Protein 4RRV (pdb70)

InterPro domains:
  IPR000719 Protein kinase domain [PF00069] (83-330)
  IPR000719 Protein kinase domain [PS50011] (82-342)
  IPR000719 Protein kinase domain [SM00220] (82-342)
  IPR008271 Serine/threonine-protein kinase, active site [PS00108] (201-213)
  IPR011009 Protein kinase-like domain superfamily [SSF56112] (79-400)
  IPR011993 PH-like domain superfamily [G3DSA:2.30.29.30] (407-556)
  IPR017441 Protein kinase, ATP binding site [PS00107] (88-111)
  IPR033931 PDK1-type, PH domain [PF14593] (446-547)
  IPR033931 PDK1-type, PH domain [cd01262] (441-547)
  IPR039046 PDPK1 family [cd05581] (80-342)
  IPR050236 Serine/threonine-protein kinases, AGC [PTHR24356] (74-374)

Sequence (292 aa):
KKRPEDFKFGKKILGEGSFSTVVVLARRELATSREYAIKILEKRHIIKENKVPYVTTRERDVMSSRLDHPFFVKLYFTFQDDEKLYFGLSYAKNGELLKYIRKIIGSFDETCTRFYTAEIVSSALEYLHGKGIIHRDLKPENILLNEDMHIQITDFGTAKVLSSPESKQARANFVGTAQQYVVSPELLTEKSACKKSSDLWALGCIIYQLVAGLPPFRAGNEGLIFAKIIKLEYDFFPPEEKKFFFPKARDLVEKKLLVLDATKRLGCEEMMEGYGPLKAHPFFESVTWENLHQQTPPKLTMFRDFDYIA

GO terms:
  GO:0004674 protein serine/threonine kinase activity (F, IDA)
  GO:0051897 positive regulation of phosphatidylinositol 3-kinase/protein kinase B signal transduction (P, IDA)
  GO:0035556 intracellular signal transduction (P, IDA)
  GO:0005886 plasma membrane (C, IDA)
  GO:0030512 negative regulation of transforming growth factor beta receptor signaling pathway (P, IDA)
  GO:0006468 protein phosphorylation (P, IDA)
  GO:0106310 protein serine kinase activity (F, EXP)
  GO:0046777 protein autophosphorylation (P, TAS)
  GO:0043122 regulation of canonical NF-kappaB signal transduction (P, IMP)
  GO:0005515 protein binding (F, IPI)
  GO:0030036 actin cytoskeleton organization (P, TAS)
  GO:0004674 protein serine/threonine kinase activity (F, TAS)
  GO:0005829 cytosol (C, TAS)
  GO:0005886 plasma membrane (C, TAS)
  GO:0031295 T cell costimulation (P, TAS)
  GO:0051897 positive regulation of phosphatidylinositol 3-kinase/protein kinase B signal transduction (P, TAS)
  GO:0097700 vascular endothelial cell response to laminar fluid shear stress (P, TAS)
  GO:0004676 3-phosphoinositide-dependent protein kinase activity (F, IDA)
  GO:0042995 cell projection (C, IDA)
  GO:0043491 phosphatidylinositol 3-kinase/protein kinase B signal transduction (P, IDA)

Foldseek 3Di:
DDDPVQWDWDDWPDDDPFWTWTWIAGPVPRDIWTKIKGWPVVCVVVVNVLLVVQQVVLLVPDDDPQAWHFPDWDDDPTMIITTTHDAPQAFQLVLLQVQVAFDLQQLLLLLLLVLLVLQVQVVQQKAQQADDRNQWGHHPLGHTHGGDRSPMDRADVVVPGFKDAADYDLLLAALCCVPVRIDGSLSVLSSSLQRSLCNGRSHGFQDDPDRVSSNVCLNVVNGDHDPDGDVLSVVLSVQSSDNPSLRHPQDVNNPHSPRVCVRPSNVPDDSPPSVVDRRDDGD/DCPVVDDDD

B-factor: mean 21.78, std 12.27, range [6.03, 88.35]

Radius of gyration: 19.23 Å; Cα contacts (8 Å, |Δi|>4): 566; chains: 2; bounding box: 50×46×46 Å

Organism: Homo sapiens (NCBI:txid9606)

Secondary structure (DSSP, 8-state):
---GGGEEEEEEEEE-SS-EEEEEEETTT--EEEEEEEEHHHHHHTT-HHHHHHHHHHHTT---TTB--EEEEEE-SSEEEEEE---TTEEHHHHHHHHSS--HHHHHHHHHHHHHHHHHHHHTTEE-S--SGGGEEE-TTS-EEE---TT-EE--TTTT---B---S-GGG--HHHHHHS-B-HHHHHHHHHHHHHHHHHSS-SS--SSHHHHHHHHHTT---PPTT--HHHHHHHHHHS-SSGGGSTTSGGGT-HHHHHTSGGGTT---TTGGGSPPPP--/--TT--EE-

CATH classification: 3.30.200.20 (+1 more: 1.10.510.10)

Solvent-accessible surface area: 14265 Å² total

Nearest PDB structures (foldseek):
  3orx-assembly4_D  TM=9.653E-01  e=5.291E-49  Homo sapiens
  8fp1-assembly1_A  TM=9.321E-01  e=1.623E-28  Homo sapiens
  6npz-assembly1_A  TM=9.543E-01  e=1.134E-27  Homo sapiens
  3qkm-assembly1_A  TM=9.345E-01  e=3.558E-27  Homo sapiens
  3ocb-assembly1_A  TM=9.406E-01  e=8.883E-27  Homo sapiens

Structure (mmCIF, N/CA/C/O backbone):
data_4RRV
#
_entry.id   4RRV
#
_cell.length_a   148.973
_cell.length_b   44.536
_cell.length_c   47.799
_cell.angle_alpha   90.000
_cell.angle_beta   101.400
_cell.angle_gamma   90.000
#
_symmetry.space_group_name_H-M   'C 1 2 1'
#
loop_
_entity.id
_entity.type
_entity.pdbx_description
1 polymer '3-phosphoinositide-dependent protein kinase 1'
2 polymer 'Serine/threonine-protein kinase N2'
3 non-polymer "ADENOSINE-5'-TRIPHOSPHATE"
4 non-polymer GLYCEROL
5 water water
#
loop_
_atom_site.group_PDB
_atom_site.id
_atom_site.type_symbol
_atom_site.label_atom_id
_atom_site.label_alt_id
_atom_site.label_comp_id
_atom_site.label_asym_id
_atom_site.label_entity_id
_atom_site.label_seq_id
_atom_site.pdbx_PDB_ins_code
_atom_site.Cartn_x
_atom_site.Cartn_y
_atom_site.Cartn_z
_atom_site.occupancy
_atom_site.B_iso_or_equiv
_atom_site.auth_seq_id
_atom_site.auth_comp_id
_atom_site.auth_asym_id
_atom_site.auth_atom_id
_atom_site.pdbx_PDB_model_num
ATOM 1 N N . LYS A 1 28 ? 2.849 12.484 -10.334 1.00 39.03 76 LYS A N 1
ATOM 2 C CA . LYS A 1 28 ? 1.501 12.478 -10.912 1.00 38.13 76 LYS A CA 1
ATOM 3 C C . LYS A 1 28 ? 1.369 11.467 -12.049 1.00 39.18 76 LYS A C 1
ATOM 4 O O . LYS A 1 28 ? 2.091 11.539 -13.042 1.00 40.88 76 LYS A O 1
ATOM 7 N N . LYS A 1 29 ? 0.437 10.531 -11.905 1.00 37.12 77 LYS A N 1
ATOM 8 C CA . LYS A 1 29 ? 0.222 9.508 -12.922 1.00 33.06 77 LYS A CA 1
ATOM 9 C C . LYS A 1 29 ? -0.512 10.090 -14.132 1.00 29.51 77 LYS A C 1
ATOM 10 O O . LYS A 1 29 ? -1.148 11.133 -14.042 1.00 29.43 77 LYS A O 1
ATOM 29 N N . ARG A 1 30 ? -0.417 9.393 -15.259 1.00 29.59 78 ARG A N 1
ATOM 30 C CA . ARG A 1 30 ? -1.091 9.780 -16.496 1.00 28.49 78 ARG A CA 1
ATOM 31 C C . ARG A 1 30 ? -1.678 8.527 -17.139 1.00 25.25 78 ARG A C 1
ATOM 32 O O . 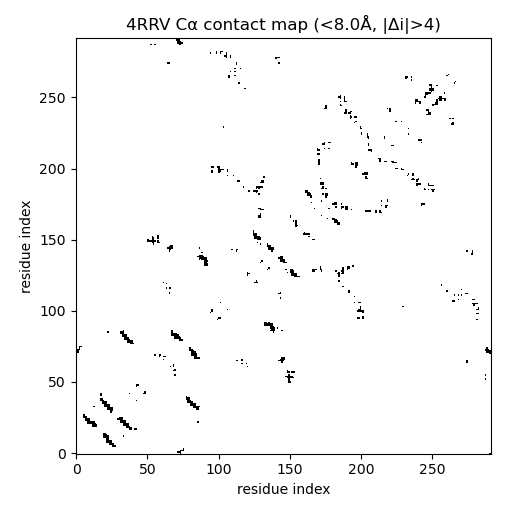ARG A 1 30 ? -1.247 7.434 -16.844 1.00 23.27 78 ARG A O 1
ATOM 53 N N . PRO A 1 31 ? -2.659 8.679 -18.037 1.00 24.54 79 PRO A N 1
ATOM 54 C CA . PRO A 1 31 ? -3.244 7.486 -18.669 1.00 23.27 79 PRO A CA 1
ATOM 55 C C . PRO A 1 31 ? -2.226 6.587 -19.389 1.00 21.60 79 PRO A C 1
ATOM 56 O O . PRO A 1 31 ? -2.311 5.346 -19.322 1.00 20.28 79 PRO A O 1
ATOM 67 N N . GLU A 1 32 ? -1.242 7.208 -20.035 1.00 22.59 80 GLU A N 1
ATOM 68 C CA A GLU A 1 32 ? -0.239 6.472 -20.794 0.70 22.23 80 GLU A CA 1
ATOM 69 C C . GLU A 1 32 ? 0.720 5.667 -19.895 1.00 21.76 80 GLU A C 1
ATOM 70 O O . GLU A 1 32 ? 1.536 4.885 -20.390 1.00 23.17 80 GLU A O 1
ATOM 82 N N . ASP A 1 33 ? 0.612 5.856 -18.581 1.00 20.03 81 ASP A N 1
ATOM 83 C CA . ASP A 1 33 ? 1.394 5.079 -17.621 1.00 18.38 81 ASP A CA 1
ATOM 84 C C . ASP A 1 33 ? 0.847 3.675 -17.408 1.00 17.13 81 ASP A C 1
ATOM 85 O O . ASP A 1 33 ? 1.489 2.852 -16.736 1.00 17.60 81 ASP A O 1
ATOM 94 N N . PHE A 1 34 ? -0.321 3.404 -17.993 1.00 16.01 82 PHE A N 1
ATOM 95 C CA . PHE A 1 34 ? -1.047 2.150 -17.780 1.00 14.55 82 PHE A CA 1
ATOM 96 C C . PHE A 1 34 ? -1.381 1.422 -19.073 1.00 15.29 82 PHE A C 1
ATOM 97 O O . PHE A 1 34 ? -1.555 2.038 -20.127 1.00 18.91 82 PHE A O 1
ATOM 114 N N . LYS A 1 35 ? -1.477 0.103 -18.971 1.00 14.66 83 LYS A N 1
ATOM 115 C CA . LYS A 1 35 ? -2.099 -0.703 -20.018 1.00 16.69 83 LYS A CA 1
ATOM 116 C C . LYS A 1 35 ? -3.449 -1.168 -19.498 1.00 13.24 83 LYS A C 1
ATOM 117 O O . LYS A 1 35 ? -3.523 -1.801 -18.457 1.00 15.92 83 LYS A O 1
ATOM 136 N N . PHE A 1 36 ? -4.520 -0.810 -20.195 1.00 14.33 84 PHE A N 1
ATOM 137 C CA . PHE A 1 36 ? -5.853 -1.158 -19.752 1.00 13.89 84 PHE A CA 1
ATOM 138 C C . PHE A 1 36 ? -6.276 -2.503 -20.319 1.00 15.09 84 PHE A C 1
ATOM 139 O O . PHE A 1 36 ? -5.963 -2.839 -21.466 1.00 16.41 84 PHE A O 1
ATOM 156 N N . GLY A 1 37 ? -6.976 -3.264 -19.492 1.00 14.44 85 GLY A N 1
ATOM 157 C CA . GLY A 1 37 ? -7.474 -4.568 -19.867 1.00 14.75 85 GLY A CA 1
ATOM 158 C C . GLY A 1 37 ? -8.987 -4.605 -19.811 1.00 14.32 85 GLY A C 1
ATOM 159 O O . GLY A 1 37 ? -9.661 -3.690 -20.283 1.00 14.71 85 GLY A O 1
ATOM 163 N N . LYS A 1 38 ? -9.538 -5.645 -19.205 1.00 14.62 86 LYS A N 1
ATOM 164 C CA A LYS A 1 38 ? -10.977 -5.860 -19.229 0.48 16.54 86 LYS A CA 1
ATOM 165 C CA B LYS A 1 38 ? -10.975 -5.853 -19.240 0.52 16.08 86 LYS A CA 1
ATOM 166 C C . LYS A 1 38 ? -11.755 -4.848 -18.395 1.00 14.55 86 LYS A C 1
ATOM 167 O O . LYS A 1 38 ? -11.254 -4.301 -17.402 1.00 13.77 86 LYS A O 1
ATOM 204 N N . ILE A 1 39 ? -12.997 -4.614 -18.805 1.00 13.92 87 ILE A N 1
ATOM 205 C CA . ILE A 1 39 ? -13.937 -3.874 -17.984 1.00 14.16 87 ILE A CA 1
ATOM 206 C C . ILE A 1 39 ? -14.353 -4.784 -16.824 1.00 15.15 87 ILE A C 1
ATOM 207 O O . ILE A 1 39 ? -14.764 -5.936 -17.024 1.00 16.79 87 ILE A O 1
ATOM 223 N N . LEU A 1 40 ? -14.234 -4.261 -15.615 1.00 13.91 88 LEU A N 1
ATOM 224 C CA . LEU A 1 40 ? -14.614 -4.975 -14.414 1.00 15.60 88 LEU A CA 1
ATOM 225 C C . LEU A 1 40 ? -16.066 -4.703 -14.042 1.00 20.61 88 LEU A C 1
ATOM 226 O O . LEU A 1 40 ? -16.723 -5.538 -13.427 1.00 23.52 88 LEU A O 1
ATOM 242 N N . GLY A 1 41 ? -16.565 -3.528 -14.402 1.00 20.12 89 GLY A N 1
ATOM 243 C CA . GLY A 1 41 ? -17.927 -3.169 -14.068 1.00 21.90 89 GLY A CA 1
ATOM 244 C C . GLY A 1 41 ? -18.281 -1.821 -14.639 1.00 19.85 89 GLY A C 1
ATOM 245 O O . GLY A 1 41 ? -17.409 -1.058 -15.039 1.00 20.37 89 GLY A O 1
ATOM 249 N N . GLU A 1 42 ? -19.575 -1.540 -14.703 1.00 24.24 90 GLU A N 1
ATOM 250 C CA . GLU A 1 42 ? -20.046 -0.253 -15.164 1.00 27.23 90 GLU A CA 1
ATOM 251 C C . GLU A 1 42 ? -21.082 0.244 -14.171 1.00 28.95 90 GLU A C 1
ATOM 252 O O . GLU A 1 42 ? -21.907 -0.530 -13.687 1.00 32.81 90 GLU A O 1
ATOM 264 N N . GLY A 1 43 ? -21.002 1.528 -13.846 1.00 29.99 91 GLY A N 1
ATOM 265 C CA . GLY A 1 43 ? -21.998 2.189 -13.034 1.00 33.62 91 GLY A CA 1
ATOM 266 C C . GLY A 1 43 ? -22.765 3.123 -13.945 1.00 36.18 91 GLY A C 1
ATOM 267 O O . GLY A 1 43 ? -22.525 3.156 -15.155 1.00 35.54 91 GLY A O 1
ATOM 271 N N . SER A 1 44 ? -23.683 3.888 -13.368 1.00 39.22 92 SER A N 1
ATOM 272 C CA . SER A 1 44 ? -24.495 4.810 -14.145 1.00 40.67 92 SER A CA 1
ATOM 273 C C . SER A 1 44 ? -23.660 5.882 -14.838 1.00 37.60 92 SER A C 1
ATOM 274 O O . SER A 1 44 ? -24.011 6.321 -15.930 1.00 37.99 92 SER A O 1
ATOM 282 N N . PHE A 1 45 ? -22.567 6.312 -14.208 1.00 32.38 93 PHE A N 1
ATOM 283 C CA . PHE A 1 45 ? -21.732 7.364 -14.791 1.00 32.02 93 PHE A CA 1
ATOM 284 C C . PHE A 1 45 ? -20.247 7.070 -14.654 1.00 27.39 93 PHE A C 1
ATOM 285 O O . PHE A 1 45 ? -19.424 7.983 -14.609 1.00 30.06 93 PHE A O 1
ATOM 302 N N . SER A 1 46 ? -19.908 5.788 -14.638 1.00 25.73 94 SER A N 1
ATOM 303 C CA . SER A 1 46 ? -18.519 5.382 -14.490 1.00 23.32 94 SER A CA 1
ATOM 304 C C . SER A 1 46 ? -18.302 4.015 -15.106 1.00 23.00 94 SER A C 1
ATOM 305 O O . SER A 1 46 ? -19.247 3.233 -15.277 1.00 25.38 94 SER A O 1
ATOM 313 N N . THR A 1 47 ? -17.044 3.728 -15.432 1.00 21.14 95 THR A N 1
ATOM 314 C CA . THR A 1 47 ? -16.628 2.405 -15.888 1.00 21.13 95 THR A CA 1
ATOM 315 C C . THR A 1 47 ? -15.377 2.066 -15.118 1.00 17.86 95 THR A C 1
ATOM 316 O O . THR A 1 47 ? -14.520 2.919 -14.978 1.00 17.85 95 THR A O 1
ATOM 327 N N . VAL A 1 48 ? -15.272 0.832 -14.632 1.00 15.65 96 VAL A N 1
ATOM 328 C CA . VAL A 1 48 ? -14.091 0.383 -13.893 1.00 13.71 96 VAL A CA 1
ATOM 329 C C . VAL A 1 48 ? -13.379 -0.622 -14.770 1.00 12.36 96 VAL A C 1
ATOM 330 O O . VAL A 1 48 ? -13.979 -1.590 -15.205 1.00 13.82 96 VAL A O 1
ATOM 343 N N . VAL A 1 49 ? -12.090 -0.375 -15.000 1.00 10.62 97 VAL A N 1
ATOM 344 C CA A VAL A 1 49 ? -11.265 -1.172 -15.901 0.78 11.10 97 VAL A CA 1
ATOM 345 C CA B VAL A 1 49 ? -11.277 -1.216 -15.871 0.22 9.88 97 VAL A CA 1
ATOM 346 C C . VAL A 1 49 ? -10.043 -1.702 -15.139 1.00 10.66 97 VAL A C 1
ATOM 347 O O . VAL A 1 49 ? -9.458 -0.999 -14.313 1.00 14.28 97 VAL A O 1
ATOM 372 N N . LEU A 1 50 ? -9.681 -2.945 -15.394 1.00 9.58 98 LEU A N 1
ATOM 373 C CA . LEU A 1 50 ? -8.449 -3.478 -14.849 1.00 10.11 98 LEU A CA 1
ATOM 374 C C . LEU A 1 50 ? -7.281 -2.885 -15.617 1.00 11.73 98 LEU A C 1
ATOM 375 O O . LEU A 1 50 ? -7.301 -2.849 -16.829 1.00 15.08 98 LEU A O 1
ATOM 391 N N . ALA A 1 51 ? -6.258 -2.439 -14.918 1.00 10.80 99 ALA A N 1
ATOM 392 C CA . ALA A 1 51 ? -5.126 -1.811 -15.556 1.00 12.76 99 ALA A CA 1
ATOM 393 C C . ALA A 1 51 ? -3.837 -2.280 -14.921 1.00 12.10 99 ALA A C 1
ATOM 394 O O . ALA A 1 51 ? -3.784 -2.571 -13.722 1.00 14.30 99 ALA A O 1
ATOM 401 N N . ARG A 1 52 ? -2.793 -2.343 -15.730 1.00 13.99 100 ARG A N 1
ATOM 402 C CA A ARG A 1 52 ? -1.460 -2.634 -15.205 0.51 15.66 100 ARG A CA 1
ATOM 403 C CA B ARG A 1 52 ? -1.449 -2.641 -15.237 0.49 15.05 100 ARG A CA 1
ATOM 404 C C . ARG A 1 52 ? -0.582 -1.400 -15.392 1.00 15.00 100 ARG A C 1
ATOM 405 O O . ARG A 1 52 ? -0.511 -0.819 -16.482 1.00 15.03 100 ARG A O 1
ATOM 446 N N . GLU A 1 53 ? 0.071 -0.985 -14.311 1.00 14.91 101 GLU A N 1
ATOM 447 C CA . GLU A 1 53 ? 0.981 0.140 -14.374 1.00 15.19 101 GLU A CA 1
ATOM 448 C C . GLU A 1 53 ? 2.283 -0.321 -15.035 1.00 15.54 101 GLU A C 1
ATOM 449 O O . GLU A 1 53 ? 2.917 -1.262 -14.579 1.00 19.05 101 GLU A O 1
ATOM 461 N N . LEU A 1 54 ? 2.687 0.336 -16.112 1.00 16.17 102 LEU A N 1
ATOM 462 C CA . LEU A 1 54 ? 3.829 -0.145 -16.889 1.00 19.66 102 LEU A CA 1
ATOM 463 C C . LEU A 1 54 ? 5.142 -0.155 -16.111 1.00 21.38 102 LEU A C 1
ATOM 464 O O . LEU A 1 54 ? 5.931 -1.083 -16.256 1.00 24.61 102 LEU A O 1
ATOM 480 N N . ALA A 1 55 ? 5.369 0.872 -15.303 1.00 19.34 103 ALA A N 1
ATOM 481 C CA . ALA A 1 55 ? 6.654 1.025 -14.592 1.00 21.49 103 ALA A CA 1
ATOM 482 C C . ALA A 1 55 ? 6.833 0.033 -13.456 1.00 22.27 103 ALA A C 1
ATOM 483 O O . ALA A 1 55 ? 7.969 -0.211 -13.050 1.00 23.53 103 ALA A O 1
ATOM 490 N N . THR A 1 56 ? 5.748 -0.551 -12.947 1.00 20.81 104 THR A N 1
ATOM 491 C CA . THR A 1 56 ? 5.808 -1.387 -11.752 1.00 20.08 104 THR A CA 1
ATOM 492 C C . THR A 1 56 ? 5.196 -2.766 -11.920 1.00 22.79 104 THR A C 1
ATOM 493 O O . THR A 1 56 ? 5.384 -3.642 -11.076 1.00 25.77 104 THR A O 1
ATOM 504 N N . SER A 1 57 ? 4.428 -2.939 -12.990 1.00 22.15 105 SER A N 1
ATOM 505 C CA . SER A 1 57 ? 3.642 -4.146 -13.219 1.00 20.81 105 SER A CA 1
ATOM 506 C C . SER A 1 57 ? 2.534 -4.400 -12.187 1.00 20.36 105 SER A C 1
ATOM 507 O O . SER A 1 57 ? 1.942 -5.463 -12.166 1.00 23.62 105 SER A O 1
ATOM 515 N 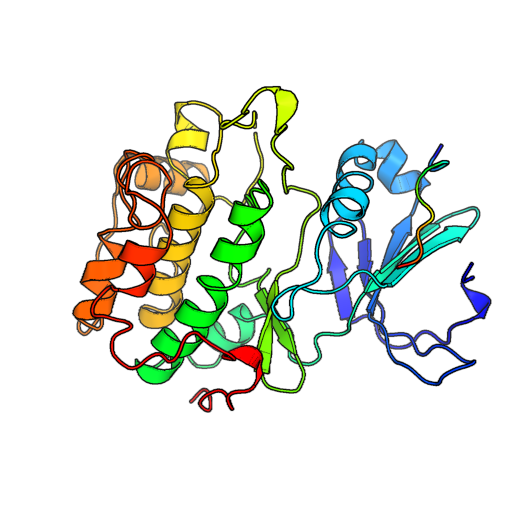N . ARG A 1 58 ? 2.209 -3.414 -11.371 1.00 17.94 106 ARG A N 1
ATOM 516 C CA A ARG A 1 58 ? 1.086 -3.578 -10.453 0.83 16.65 106 ARG A CA 1
ATOM 517 C C . ARG A 1 58 ? -0.262 -3.434 -11.126 1.00 16.65 106 ARG A C 1
ATOM 518 O O . ARG A 1 58 ? -0.392 -2.650 -12.056 1.00 16.80 106 ARG A O 1
ATOM 539 N N . GLU A 1 59 ? -1.244 -4.173 -10.608 1.00 17.16 107 GLU A N 1
ATOM 540 C CA . GLU A 1 59 ? -2.624 -4.119 -11.087 1.00 17.21 107 GLU A CA 1
ATOM 541 C C . GLU A 1 59 ? -3.463 -3.197 -10.209 1.00 14.35 107 GLU A C 1
ATOM 542 O O . GLU A 1 59 ? -3.380 -3.236 -8.988 1.00 17.01 107 GLU A O 1
ATOM 554 N N . TYR A 1 60 ? -4.272 -2.382 -10.868 1.00 11.90 108 TYR A N 1
ATOM 555 C CA . TYR A 1 60 ? -5.234 -1.517 -10.226 1.00 10.72 108 TYR A CA 1
ATOM 556 C C . TYR A 1 60 ? -6.579 -1.657 -10.907 1.00 11.37 108 TYR A C 1
ATOM 557 O O . TYR A 1 60 ? -6.647 -1.964 -12.101 1.00 12.19 108 TYR A O 1
ATOM 575 N N . ALA A 1 61 ? -7.639 -1.399 -10.150 1.00 10.35 109 ALA A N 1
ATOM 576 C CA . ALA A 1 61 ? -8.950 -1.173 -10.746 1.00 9.82 109 ALA A CA 1
ATOM 577 C C . ALA A 1 61 ? -9.059 0.327 -10.918 1.00 10.45 109 ALA A C 1
ATOM 578 O O . ALA A 1 61 ? -8.963 1.076 -9.952 1.00 12.37 109 ALA A O 1
ATOM 585 N N . ILE A 1 62 ? -9.183 0.786 -12.150 1.00 9.79 110 ILE A N 1
ATOM 586 C CA . ILE A 1 62 ? -9.249 2.232 -12.396 1.00 8.87 110 ILE A CA 1
ATOM 587 C C . ILE A 1 62 ? -10.686 2.593 -12.764 1.00 9.16 110 ILE A C 1
ATOM 588 O O . ILE A 1 62 ? -11.245 2.087 -13.734 1.00 11.01 110 ILE A O 1
ATOM 604 N N . LYS A 1 63 ? -11.282 3.450 -11.945 1.00 10.25 111 LYS A N 1
ATOM 605 C CA . LYS A 1 63 ? -12.634 3.953 -12.179 1.00 11.65 111 LYS A CA 1
ATOM 606 C C . LYS A 1 63 ? -12.516 5.224 -13.000 1.00 11.52 111 LYS A C 1
ATOM 607 O O . LYS A 1 63 ? -11.789 6.150 -12.620 1.00 12.28 111 LYS A O 1
ATOM 626 N N . ILE A 1 64 ? -13.213 5.242 -14.130 1.00 11.70 112 ILE A N 1
ATOM 627 C CA . ILE A 1 64 ? -13.109 6.326 -15.092 1.00 12.48 112 ILE A CA 1
ATOM 628 C C . ILE A 1 64 ? -14.473 6.964 -15.301 1.00 14.10 112 ILE A C 1
ATOM 629 O O . ILE A 1 64 ? -15.466 6.280 -15.524 1.00 16.23 112 ILE A O 1
ATOM 645 N N . LEU A 1 65 ? -14.484 8.283 -15.213 1.00 15.82 113 LEU A N 1
ATOM 646 C CA . LEU A 1 65 ? -15.694 9.067 -15.382 1.00 18.62 113 LEU A CA 1
ATOM 647 C C . LEU A 1 65 ? -15.484 10.123 -16.467 1.00 19.66 113 LEU A C 1
ATOM 648 O O . LEU A 1 65 ? -14.413 10.710 -16.566 1.00 21.41 113 LEU A O 1
ATOM 664 N N . GLU A 1 66 ? -16.499 10.362 -17.293 1.00 20.37 114 GLU A N 1
ATOM 665 C CA . GLU A 1 66 ? -16.379 11.387 -18.330 1.00 24.24 114 GLU A CA 1
ATOM 666 C C . GLU A 1 66 ? -16.795 12.734 -17.771 1.00 22.81 114 GLU A C 1
ATOM 667 O O . GLU A 1 66 ? -17.897 12.873 -17.258 1.00 23.76 114 GLU A O 1
ATOM 679 N N . LYS A 1 67 ? -15.923 13.727 -17.877 1.00 25.28 115 LYS A N 1
ATOM 680 C CA . LYS A 1 67 ? -16.201 15.045 -17.294 1.00 27.35 115 LYS A CA 1
ATOM 681 C C . LYS A 1 67 ? -17.493 15.685 -17.818 1.00 29.34 115 LYS A C 1
ATOM 682 O O . LYS A 1 67 ? -18.296 16.215 -17.046 1.00 29.88 115 LYS A O 1
ATOM 701 N N . ARG A 1 68 ? -17.686 15.623 -19.126 1.00 31.19 116 ARG A N 1
ATOM 702 C CA . ARG A 1 68 ? -18.856 16.243 -19.749 1.00 33.40 116 ARG A CA 1
ATOM 703 C C . ARG A 1 68 ? -20.137 15.680 -19.151 1.00 31.08 116 ARG A C 1
ATOM 704 O O . ARG A 1 68 ? -21.105 16.413 -18.893 1.00 32.92 116 ARG A O 1
ATOM 725 N N . HIS A 1 69 ? -20.130 14.370 -18.919 1.00 30.01 117 HIS A N 1
ATOM 726 C CA . HIS A 1 69 ? -21.304 13.663 -18.444 1.00 31.66 117 HIS A CA 1
ATOM 727 C C . HIS A 1 69 ? -21.589 14.006 -16.990 1.00 32.44 117 HIS A C 1
ATOM 728 O O . HIS A 1 69 ? -22.726 14.302 -16.624 1.00 34.36 117 HIS A O 1
ATOM 742 N N . ILE A 1 70 ? -20.562 13.976 -16.147 1.00 30.31 118 ILE A N 1
ATOM 743 C CA . ILE A 1 70 ? -20.766 14.297 -14.746 1.00 28.43 118 ILE A CA 1
ATOM 744 C C . ILE A 1 70 ? -21.161 15.779 -14.567 1.00 28.30 118 ILE A C 1
ATOM 745 O O . ILE A 1 70 ? -21.924 16.096 -13.664 1.00 30.49 118 ILE A O 1
ATOM 761 N N . ILE A 1 71 ? -20.642 16.667 -15.416 1.00 28.77 119 ILE A N 1
ATOM 762 C CA . ILE A 1 71 ? -21.004 18.091 -15.357 1.00 32.46 119 ILE A CA 1
ATOM 763 C C . ILE A 1 71 ? -22.448 18.261 -15.768 1.00 35.27 119 ILE A C 1
ATOM 764 O O . ILE A 1 71 ? -23.198 19.001 -15.121 1.00 36.97 119 ILE A O 1
ATOM 780 N N . LYS A 1 72 ? -22.838 17.579 -16.841 1.00 37.07 120 LYS A N 1
ATOM 781 C CA . LYS A 1 72 ? -24.187 17.726 -17.390 1.00 39.29 120 LYS A CA 1
ATOM 782 C C . LYS A 1 72 ? -25.219 17.201 -16.408 1.00 39.13 120 LYS A C 1
ATOM 783 O O . LYS A 1 72 ? -26.303 17.763 -16.285 1.00 40.03 120 LYS A O 1
ATOM 802 N N . GLU A 1 73 ? -24.862 16.139 -15.692 1.00 38.97 121 GLU A N 1
ATOM 803 C CA . GLU A 1 73 ? -25.815 15.425 -14.846 1.00 42.07 121 GLU A CA 1
ATOM 804 C C . GLU A 1 73 ? -25.693 15.757 -13.354 1.00 40.53 121 GLU A C 1
ATOM 805 O O . GLU A 1 73 ? -26.208 15.024 -12.512 1.00 39.93 121 GLU A O 1
ATOM 817 N N . ASN A 1 74 ? -25.024 16.860 -13.030 1.00 40.46 122 ASN A N 1
ATOM 818 C CA . ASN A 1 74 ? -24.965 17.335 -11.646 1.00 41.79 122 ASN A CA 1
ATOM 819 C C . ASN A 1 74 ? -24.296 16.343 -10.691 1.00 38.85 122 ASN A C 1
ATOM 820 O O . ASN A 1 74 ? -24.684 16.262 -9.525 1.00 41.47 122 ASN A O 1
ATOM 831 N N . LYS A 1 75 ? -23.305 15.592 -11.167 1.00 33.97 123 LYS A N 1
ATOM 832 C CA . LYS A 1 75 ? -22.665 14.565 -10.331 1.00 29.51 123 LYS A CA 1
ATOM 833 C C . LYS A 1 75 ? -21.314 14.989 -9.760 1.00 24.71 123 LYS A C 1
ATOM 834 O O . LYS A 1 75 ? -20.645 14.192 -9.098 1.00 23.73 123 LYS A O 1
ATOM 853 N N . VAL A 1 76 ? -20.884 16.218 -10.014 1.00 25.73 124 VAL A N 1
ATOM 854 C CA . VAL A 1 76 ? -19.569 16.637 -9.528 1.00 25.35 124 VAL A CA 1
ATOM 855 C C . VAL A 1 76 ? -19.444 16.475 -8.009 1.00 22.48 124 VAL A C 1
ATOM 856 O O . VAL A 1 76 ? -18.422 16.002 -7.532 1.00 21.72 124 VAL A O 1
ATOM 869 N N . PRO A 1 77 ? -20.492 16.829 -7.248 1.00 23.40 125 PRO A N 1
ATOM 870 C CA . PRO A 1 77 ? -20.328 16.703 -5.791 1.00 22.70 125 PRO A CA 1
ATOM 871 C C . PRO A 1 77 ? -20.083 15.264 -5.341 1.00 19.67 125 PRO A C 1
ATOM 872 O O . PRO A 1 77 ? -19.364 15.037 -4.366 1.00 19.72 125 PRO A O 1
ATOM 883 N N . TYR A 1 78 ? -20.673 14.303 -6.034 1.00 18.61 126 TYR A N 1
ATOM 884 C CA . TYR A 1 78 ? -20.488 12.898 -5.682 1.00 21.51 126 TYR A CA 1
ATOM 885 C C . TYR A 1 78 ? -19.058 12.438 -5.970 1.00 17.29 126 TYR A C 1
ATOM 886 O O . TYR A 1 78 ? -18.482 11.681 -5.214 1.00 17.22 126 TYR A O 1
ATOM 904 N N . VAL A 1 79 ? -18.481 12.940 -7.054 1.00 16.74 127 VAL A N 1
ATOM 905 C CA . VAL A 1 79 ? -17.114 12.593 -7.407 1.00 16.53 127 VAL A CA 1
ATOM 906 C C . VAL A 1 79 ? -16.120 13.202 -6.419 1.00 15.85 127 VAL A C 1
ATOM 907 O O . VAL A 1 79 ? -15.188 12.526 -5.957 1.00 15.91 127 VAL A O 1
ATOM 920 N N . THR A 1 80 ? -16.326 14.462 -6.079 1.00 16.60 128 THR A N 1
ATOM 921 C CA A THR A 1 80 ? -15.525 15.143 -5.068 0.55 16.66 128 THR A CA 1
ATOM 922 C CA B THR A 1 80 ? -15.470 15.103 -5.086 0.45 18.53 128 THR A CA 1
ATOM 923 C C . THR A 1 80 ? -15.623 14.425 -3.722 1.00 16.02 128 THR A C 1
ATOM 924 O O . THR A 1 80 ? -14.639 14.241 -3.007 1.00 14.86 128 THR A O 1
ATOM 945 N N . ARG A 1 81 ? -16.834 14.020 -3.378 1.00 13.67 129 ARG A N 1
ATOM 946 C CA A ARG A 1 81 ? -17.073 13.353 -2.096 0.86 10.99 129 ARG A CA 1
ATOM 947 C C . ARG A 1 81 ? -16.338 12.020 -2.046 1.00 11.33 129 ARG A C 1
ATOM 948 O O . ARG A 1 81 ? -15.713 11.692 -1.032 1.00 12.56 129 ARG A O 1
ATOM 969 N N . GLU A 1 82 ? -16.418 11.242 -3.124 1.00 12.36 130 GLU A N 1
ATOM 970 C CA A GLU A 1 82 ? -15.757 9.943 -3.161 0.78 11.06 130 GLU A CA 1
ATOM 971 C C . GLU A 1 82 ? -14.256 10.120 -2.957 1.00 12.42 130 GLU A C 1
ATOM 972 O O . GLU A 1 82 ? -13.643 9.381 -2.198 1.00 12.41 130 GLU A O 1
ATOM 984 N N . ARG A 1 83 ? -13.672 11.106 -3.635 1.00 12.87 131 ARG A N 1
ATOM 985 C CA . ARG A 1 83 ? -12.237 11.359 -3.490 1.00 13.60 131 ARG A CA 1
ATOM 986 C C . ARG A 1 83 ? -11.905 11.801 -2.067 1.00 14.80 131 ARG A C 1
ATOM 987 O O . ARG A 1 83 ? -10.944 11.313 -1.458 1.00 15.43 131 ARG A O 1
ATOM 1008 N N . ASP A 1 84 ? -12.688 12.734 -1.535 1.00 14.42 132 ASP A N 1
ATOM 1009 C CA . ASP A 1 84 ? -12.395 13.271 -0.215 1.00 15.66 132 ASP A CA 1
ATOM 1010 C C . ASP A 1 84 ? -12.519 12.201 0.862 1.00 13.28 132 ASP A C 1
ATOM 1011 O O . ASP A 1 84 ? -11.655 12.095 1.735 1.00 15.27 132 ASP A O 1
ATOM 1020 N N . VAL A 1 85 ? -13.574 11.397 0.812 1.00 11.64 133 VAL A N 1
ATOM 1021 C CA . VAL A 1 85 ? -13.777 10.394 1.850 1.00 11.28 133 VAL A CA 1
ATOM 1022 C C . VAL A 1 85 ? -12.712 9.309 1.736 1.00 10.59 133 VAL A C 1
ATOM 1023 O O . VAL A 1 85 ? -12.113 8.934 2.734 1.00 12.74 133 VAL A O 1
ATOM 1036 N N . MET A 1 86 ? -12.449 8.815 0.527 1.00 12.25 134 MET A N 1
ATOM 1037 C CA . MET A 1 86 ? -11.484 7.725 0.388 1.00 12.95 134 MET A CA 1
ATOM 1038 C C . MET A 1 86 ? -10.083 8.159 0.786 1.00 14.28 134 MET A C 1
ATOM 1039 O O . MET A 1 86 ? -9.297 7.343 1.276 1.00 15.75 134 MET A O 1
ATOM 1053 N N . SER A 1 87 ? -9.766 9.437 0.616 1.00 14.55 135 SER A N 1
ATOM 1054 C CA A SER A 1 87 ? -8.443 9.942 0.967 0.18 16.16 135 SER A CA 1
ATOM 1055 C CA B SER A 1 87 ? -8.434 9.925 0.973 0.82 16.84 135 SER A CA 1
ATOM 1056 C C . SER A 1 87 ? -8.193 9.846 2.472 1.00 16.19 135 SER A C 1
ATOM 1057 O O . SER A 1 87 ? -7.058 9.894 2.916 1.00 18.70 135 SER A O 1
ATOM 1072 N N . ARG A 1 88 ? -9.259 9.706 3.246 1.00 14.05 136 ARG A N 1
ATOM 1073 C CA . ARG A 1 88 ? -9.155 9.638 4.703 1.00 15.66 136 ARG A CA 1
ATOM 1074 C C . ARG A 1 88 ? -8.981 8.221 5.240 1.00 17.41 136 ARG A C 1
ATOM 1075 O O . ARG A 1 88 ? -8.639 8.040 6.414 1.00 18.52 136 ARG A O 1
ATOM 1096 N N . LEU A 1 89 ? -9.178 7.222 4.385 1.00 14.66 137 LEU A N 1
ATOM 1097 C CA . LEU A 1 89 ? -9.256 5.846 4.852 1.00 15.03 137 LEU A CA 1
ATOM 1098 C C . LEU A 1 89 ? -7.960 5.107 4.621 1.00 16.61 137 LEU A C 1
ATOM 1099 O O . LEU A 1 89 ? -7.333 5.212 3.564 1.00 21.61 137 LEU A O 1
ATOM 1115 N N . ASP A 1 90 ? -7.570 4.336 5.618 1.00 15.04 138 ASP A N 1
ATOM 1116 C CA . ASP A 1 90 ? -6.380 3.524 5.529 1.00 17.35 138 ASP A CA 1
ATOM 1117 C C . ASP A 1 90 ? -6.554 2.357 6.473 1.00 16.56 138 ASP A C 1
ATOM 1118 O O . ASP A 1 90 ? -6.035 2.347 7.580 1.00 19.70 138 ASP A O 1
ATOM 1127 N N . HIS A 1 91 ? -7.318 1.377 6.025 1.00 15.32 139 HIS A N 1
ATOM 1128 C CA . HIS A 1 91 ? -7.655 0.228 6.840 1.00 11.83 139 HIS A CA 1
ATOM 1129 C C . HIS A 1 91 ? -7.816 -0.967 5.919 1.00 11.68 139 HIS A C 1
ATOM 1130 O O . HIS A 1 91 ? -8.311 -0.825 4.796 1.00 12.14 139 HIS A O 1
ATOM 1144 N N . PRO A 1 92 ? -7.440 -2.159 6.388 1.00 10.91 140 PRO A N 1
ATOM 1145 C CA . PRO A 1 92 ? -7.453 -3.310 5.475 1.00 11.90 140 PRO A CA 1
ATOM 1146 C C . PRO A 1 92 ? -8.804 -3.751 4.933 1.00 11.18 140 PRO A C 1
ATOM 1147 O O . PRO A 1 92 ? -8.809 -4.494 3.959 1.00 15.00 140 PRO A O 1
ATOM 1158 N N . PHE A 1 93 ? -9.909 -3.326 5.537 1.00 8.42 141 PHE A N 1
ATOM 1159 C CA . PHE A 1 93 ? -11.222 -3.751 5.093 1.00 7.52 141 PHE A CA 1
ATOM 1160 C C . PHE A 1 93 ? -11.919 -2.769 4.155 1.00 7.29 141 PHE A C 1
ATOM 1161 O O . PHE A 1 93 ? -13.121 -2.880 3.948 1.00 9.31 141 PHE A O 1
ATOM 1178 N N . PHE A 1 94 ? -11.165 -1.797 3.625 1.00 9.33 142 PHE A N 1
ATOM 1179 C CA . PHE A 1 94 ? -11.674 -0.829 2.663 1.00 9.70 142 PHE A CA 1
ATOM 1180 C C . PHE A 1 94 ? -10.863 -0.854 1.384 1.00 11.47 142 PHE A C 1
ATOM 1181 O O . PHE A 1 94 ? -9.634 -0.985 1.422 1.00 14.01 142 PHE A O 1
ATOM 1198 N N . VAL A 1 95 ? -11.536 -0.687 0.255 1.00 11.96 143 VAL A N 1
ATOM 1199 C CA . VAL A 1 95 ? -10.846 -0.420 -1.007 1.00 11.22 143 VAL A CA 1
ATOM 1200 C C . VAL A 1 95 ? -9.986 0.811 -0.780 1.00 11.30 143 VAL A C 1
ATOM 1201 O O . VAL A 1 95 ? -10.428 1.778 -0.166 1.00 12.84 143 VAL A O 1
ATOM 1214 N N . LYS A 1 96 ? -8.747 0.741 -1.244 1.00 12.11 144 LYS A N 1
ATOM 1215 C CA . LYS A 1 96 ? -7.819 1.862 -1.144 1.00 11.73 144 LYS A CA 1
ATOM 1216 C C . LYS A 1 96 ? -7.787 2.726 -2.403 1.00 10.56 144 LYS A C 1
ATOM 1217 O O . LYS A 1 96 ? -7.775 2.214 -3.519 1.00 11.02 144 LYS A O 1
ATOM 1236 N N . LEU A 1 97 ? -7.777 4.041 -2.207 1.00 10.74 145 LEU A N 1
ATOM 1237 C CA . LEU A 1 97 ? -7.564 4.985 -3.294 1.00 9.74 145 LEU A CA 1
ATOM 1238 C C . LEU A 1 97 ? -6.075 5.355 -3.299 1.00 11.50 145 LEU A C 1
ATOM 1239 O O . LEU A 1 97 ? -5.565 5.980 -2.359 1.00 13.89 145 LEU A O 1
ATOM 1255 N N . TYR A 1 98 ? -5.374 4.899 -4.325 1.00 11.42 146 TYR A N 1
ATOM 1256 C CA . TYR A 1 98 ? -3.940 5.139 -4.427 1.00 12.59 146 TYR A CA 1
ATOM 1257 C C . TYR A 1 98 ? -3.601 6.451 -5.099 1.00 14.28 146 TYR A C 1
ATOM 1258 O O . TYR A 1 98 ? -2.590 7.072 -4.782 1.00 16.55 146 TYR A O 1
ATOM 1276 N N . PHE A 1 99 ? -4.425 6.873 -6.049 1.00 13.01 147 PHE A N 1
ATOM 1277 C CA . PHE A 1 99 ? -4.146 8.094 -6.787 1.00 14.39 147 PHE A CA 1
ATOM 1278 C C . PHE A 1 99 ? -5.372 8.489 -7.584 1.00 12.82 147 PHE A C 1
ATOM 1279 O O . PHE A 1 99 ? -6.249 7.667 -7.830 1.00 12.78 147 PHE A O 1
ATOM 1296 N N . THR A 1 100 ? -5.428 9.757 -7.958 1.00 14.32 148 THR A N 1
ATOM 1297 C CA . THR A 1 100 ? -6.356 10.210 -8.969 1.00 16.22 148 THR A CA 1
ATOM 1298 C C . THR A 1 100 ? -5.588 11.072 -9.964 1.00 17.02 148 THR A C 1
ATOM 1299 O O . THR A 1 100 ? -4.547 11.690 -9.639 1.00 19.27 148 THR A O 1
ATOM 1310 N N . PHE A 1 101 ? -6.105 11.129 -11.182 1.00 16.35 149 PHE A N 1
ATOM 1311 C CA . PHE A 1 101 ? -5.560 12.033 -12.182 1.00 18.39 149 PHE A CA 1
ATOM 1312 C C . PHE A 1 101 ? -6.644 12.329 -13.200 1.00 17.57 149 PHE A C 1
ATOM 1313 O O . PHE A 1 101 ? -7.759 11.799 -13.110 1.00 16.73 149 PHE A O 1
ATOM 1330 N N . GLN A 1 102 ? -6.337 13.198 -14.147 1.00 19.93 150 GLN A N 1
ATOM 1331 C CA . GLN A 1 102 ? -7.317 13.602 -15.138 1.00 21.67 150 GLN A CA 1
ATOM 1332 C C . GLN A 1 102 ? -6.643 13.932 -16.463 1.00 23.88 150 GLN A C 1
ATOM 1333 O O . GLN A 1 102 ? -5.432 14.166 -16.528 1.00 27.68 150 GLN A O 1
ATOM 1347 N N . ASP A 1 103 ? -7.431 13.896 -17.527 1.00 24.69 151 ASP A N 1
ATOM 1348 C CA . ASP A 1 103 ? -7.020 14.467 -18.794 1.00 27.35 151 ASP A CA 1
ATOM 1349 C C . ASP A 1 103 ? -8.168 15.359 -19.267 1.00 29.85 151 ASP A C 1
ATOM 1350 O O . ASP A 1 103 ? -9.090 15.637 -18.495 1.00 30.22 151 ASP A O 1
ATOM 1359 N N . ASP A 1 104 ? -8.129 15.815 -20.513 1.00 33.45 152 ASP A N 1
ATOM 1360 C CA . ASP A 1 104 ? -9.124 16.776 -20.973 1.00 37.47 152 ASP A CA 1
ATOM 1361 C C . ASP A 1 104 ? -10.564 16.266 -20.914 1.00 34.77 152 ASP A C 1
ATOM 1362 O O . ASP A 1 104 ? -11.490 17.063 -20.780 1.00 34.20 152 ASP A O 1
ATOM 1371 N N . GLU A 1 105 ? -10.753 14.953 -21.022 1.00 32.63 153 GLU A N 1
ATOM 1372 C CA . GLU A 1 105 ? -12.093 14.372 -21.102 1.00 30.74 153 GLU A CA 1
ATOM 1373 C C . GLU A 1 105 ? -12.540 13.613 -19.857 1.00 25.39 153 GLU A C 1
ATOM 1374 O O . GLU A 1 105 ? -13.735 13.490 -19.613 1.00 25.55 153 GLU A O 1
ATOM 1386 N N . LYS A 1 106 ? -11.590 13.074 -19.094 1.00 21.17 154 LYS A N 1
ATOM 1387 C CA . LYS A 1 106 ? -11.906 12.098 -18.054 1.00 18.97 154 LYS A CA 1
ATOM 1388 C C . LYS A 1 106 ? -11.242 12.326 -16.701 1.00 17.80 154 LYS A C 1
ATOM 1389 O O . LYS A 1 106 ? -10.175 12.937 -16.596 1.00 18.76 154 LYS A O 1
ATOM 1408 N N . LEU A 1 107 ? -11.897 11.779 -15.680 1.00 16.64 155 LEU A N 1
ATOM 1409 C CA . LEU A 1 107 ? -11.337 11.635 -14.338 1.00 15.34 155 LEU A CA 1
ATOM 1410 C C . LEU A 1 107 ? -11.030 10.160 -14.097 1.00 13.46 155 LEU A C 1
ATOM 1411 O O . LEU A 1 107 ? -11.801 9.293 -14.515 1.00 14.66 155 LEU A O 1
ATOM 1427 N N . TYR A 1 108 ? -9.931 9.899 -13.393 1.00 12.96 156 TYR A N 1
ATOM 1428 C CA . TYR A 1 108 ? -9.466 8.547 -13.128 1.00 12.16 156 TYR A CA 1
ATOM 1429 C C . TYR A 1 108 ? -9.207 8.370 -11.639 1.00 12.83 156 TYR A C 1
ATOM 1430 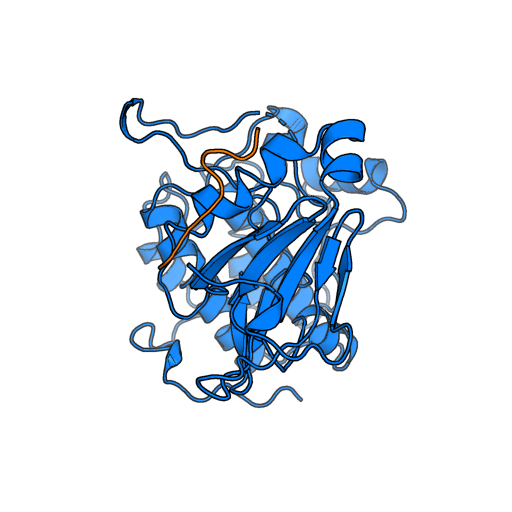O O . TYR A 1 108 ? -8.497 9.183 -11.035 1.00 13.01 156 TYR A O 1
ATOM 1448 N N . PHE A 1 109 ? -9.756 7.300 -11.058 1.00 11.94 157 PHE A N 1
ATOM 1449 C CA . PHE A 1 109 ? -9.490 6.916 -9.666 1.00 12.49 157 PHE A CA 1
ATOM 1450 C C . PHE A 1 109 ? -8.739 5.581 -9.692 1.00 10.91 157 PHE A C 1
ATOM 1451 O O . PHE A 1 109 ? -9.250 4.597 -10.206 1.00 11.88 157 PHE A O 1
ATOM 1468 N N . GLY A 1 110 ? -7.527 5.546 -9.161 1.00 9.90 158 GLY A N 1
ATOM 1469 C CA . GLY A 1 110 ? -6.776 4.303 -9.060 1.00 10.19 158 GLY A CA 1
ATOM 1470 C C . GLY A 1 110 ? -7.030 3.603 -7.752 1.00 10.45 158 GLY A C 1
ATOM 1471 O O . GLY A 1 110 ? -6.608 4.079 -6.701 1.00 10.81 158 GLY A O 1
ATOM 1475 N N . LEU A 1 111 ? -7.713 2.468 -7.827 1.00 9.64 159 LEU A N 1
ATOM 1476 C CA . LEU A 1 111 ? -8.196 1.749 -6.674 1.00 9.75 159 LEU A CA 1
ATOM 1477 C C . LEU A 1 111 ? -7.535 0.392 -6.534 1.00 10.50 159 LEU A C 1
ATOM 1478 O O . LEU A 1 111 ? -7.076 -0.212 -7.512 1.00 11.48 159 LEU A O 1
ATOM 1494 N N . SER A 1 112 ? -7.533 -0.142 -5.327 1.00 10.36 160 SER A N 1
ATOM 1495 C CA . SER A 1 112 ? -7.099 -1.529 -5.197 1.00 12.18 160 SER A CA 1
ATOM 1496 C C . SER A 1 112 ? -8.096 -2.433 -5.935 1.00 12.75 160 SER A C 1
ATOM 1497 O O . SER A 1 112 ? -9.282 -2.150 -6.033 1.00 13.19 160 SER A O 1
ATOM 1505 N N . TYR A 1 113 ? -7.578 -3.476 -6.535 1.00 12.01 161 TYR A N 1
ATOM 1506 C CA . TYR A 1 113 ? -8.378 -4.444 -7.269 1.00 12.06 161 TYR A CA 1
ATOM 1507 C C . TYR A 1 113 ? -8.865 -5.565 -6.361 1.00 12.24 161 TYR A C 1
ATOM 1508 O O . TYR A 1 113 ? -8.075 -6.288 -5.792 1.00 15.78 161 TYR A O 1
ATOM 1526 N N . ALA A 1 114 ? -10.177 -5.663 -6.209 1.00 10.69 162 ALA A N 1
ATOM 1527 C CA . ALA A 1 114 ? -10.791 -6.717 -5.372 1.00 11.26 162 ALA A CA 1
ATOM 1528 C C . ALA A 1 114 ? -11.168 -7.850 -6.314 1.00 12.68 162 ALA A C 1
ATOM 1529 O O . ALA A 1 114 ? -12.218 -7.826 -6.945 1.00 15.13 162 ALA A O 1
ATOM 1536 N N . LYS A 1 115 ? -10.294 -8.831 -6.415 1.00 15.11 163 LYS A N 1
ATOM 1537 C CA . LYS A 1 115 ? -10.365 -9.824 -7.482 1.00 17.56 163 LYS A CA 1
ATOM 1538 C C . LYS A 1 115 ? -11.590 -10.717 -7.400 1.00 16.19 163 LYS A C 1
ATOM 1539 O O . LYS A 1 115 ? -12.037 -11.242 -8.417 1.00 18.29 163 LYS A O 1
ATOM 1558 N N . ASN A 1 116 ? -12.130 -10.891 -6.195 1.00 14.66 164 ASN A N 1
ATOM 1559 C CA . ASN A 1 116 ? -13.244 -11.807 -6.007 1.00 15.02 164 ASN A CA 1
ATOM 1560 C C . ASN A 1 116 ? -14.627 -11.181 -6.060 1.00 15.99 164 ASN A C 1
ATOM 1561 O O . ASN A 1 116 ? -15.626 -11.871 -5.897 1.00 19.17 164 ASN A O 1
ATOM 1572 N N . GLY A 1 117 ? -14.691 -9.891 -6.353 1.00 15.59 165 GLY A N 1
ATOM 1573 C CA . GLY A 1 117 ? -15.961 -9.258 -6.657 1.00 15.03 165 GLY A CA 1
ATOM 1574 C C . GLY A 1 117 ? -16.844 -9.016 -5.448 1.00 12.19 165 GLY A C 1
ATOM 1575 O O . GLY A 1 117 ? -16.368 -8.902 -4.331 1.00 14.57 165 GLY A O 1
ATOM 1579 N N . GLU A 1 118 ? -18.147 -8.952 -5.690 1.00 14.15 166 GLU A N 1
ATOM 1580 C CA . GLU A 1 118 ? -19.131 -8.569 -4.675 1.00 14.04 166 GLU A CA 1
ATOM 1581 C C . GLU A 1 118 ? -19.552 -9.706 -3.764 1.00 14.81 166 GLU A C 1
ATOM 1582 O O . GLU A 1 118 ? -19.771 -10.847 -4.196 1.00 14.73 166 GLU A O 1
ATOM 1594 N N . LEU A 1 119 ? -19.726 -9.371 -2.497 1.00 13.43 167 LEU A N 1
ATOM 1595 C CA . LEU A 1 119 ? -20.269 -10.311 -1.533 1.00 13.31 167 LEU A CA 1
ATOM 1596 C C . LEU A 1 119 ? -21.630 -10.865 -1.979 1.00 13.23 167 LEU A C 1
ATOM 1597 O O . LEU A 1 119 ? -21.935 -12.046 -1.764 1.00 12.63 167 LEU A O 1
ATOM 1613 N N . LEU A 1 120 ? -22.434 -10.015 -2.614 1.00 11.74 168 LEU A N 1
ATOM 1614 C CA . LEU A 1 120 ? -23.745 -10.421 -3.094 1.00 14.26 168 LEU A CA 1
ATOM 1615 C C . LEU A 1 120 ? -23.698 -11.656 -3.990 1.00 14.86 168 LEU A C 1
ATOM 1616 O O . LEU A 1 120 ? -24.571 -12.510 -3.891 1.00 14.56 168 LEU A O 1
ATOM 1632 N N . LYS A 1 121 ? -22.682 -11.734 -4.858 1.00 14.71 169 LYS A N 1
ATOM 1633 C CA . LYS A 1 121 ? -22.489 -12.886 -5.738 1.00 16.09 169 LYS A CA 1
ATOM 1634 C C . LYS A 1 121 ? -22.442 -14.205 -4.967 1.00 14.82 169 LYS A C 1
ATOM 1635 O O . LYS A 1 121 ? -22.995 -15.234 -5.406 1.00 16.89 169 LYS A O 1
ATOM 1654 N N . TYR A 1 122 ? -21.774 -14.190 -3.824 1.00 14.37 170 TYR A N 1
ATOM 1655 C CA . TYR A 1 122 ? -21.647 -15.398 -3.019 1.00 15.10 170 TYR A CA 1
ATOM 1656 C C . TYR A 1 122 ? -22.930 -15.745 -2.278 1.00 15.52 170 TYR A C 1
ATOM 1657 O O . TYR A 1 122 ? -23.261 -16.923 -2.143 1.00 16.43 170 TYR A O 1
ATOM 1675 N N . ILE A 1 123 ? -23.651 -14.734 -1.798 1.00 15.31 171 ILE A N 1
ATOM 1676 C CA . ILE A 1 123 ? -24.920 -14.990 -1.151 1.00 15.27 171 ILE A CA 1
ATOM 1677 C C . ILE A 1 123 ? -25.824 -15.659 -2.164 1.00 15.89 171 ILE A C 1
ATOM 1678 O O . ILE A 1 123 ? -26.505 -16.643 -1.868 1.00 18.60 171 ILE A O 1
ATOM 1694 N N . ARG A 1 124 ? -25.836 -15.136 -3.379 1.00 17.43 172 ARG A N 1
ATOM 1695 C CA . ARG A 1 124 ? -26.659 -15.765 -4.407 1.00 20.12 172 ARG A CA 1
ATOM 1696 C C . ARG A 1 124 ? -26.202 -17.192 -4.761 1.00 21.58 172 ARG A C 1
ATOM 1697 O O . ARG A 1 124 ? -27.031 -18.088 -4.921 1.00 24.59 172 ARG A O 1
ATOM 1718 N N . LYS A 1 125 ? -24.899 -17.398 -4.878 1.00 22.05 173 LYS A N 1
ATOM 1719 C CA . LYS A 1 125 ? -24.351 -18.671 -5.349 1.00 25.29 173 LYS A CA 1
ATOM 1720 C C . LYS A 1 125 ? -24.687 -19.795 -4.381 1.00 23.86 173 LYS A C 1
ATOM 1721 O O . LYS A 1 125 ? -25.107 -20.900 -4.790 1.00 25.14 173 LYS A O 1
ATOM 1740 N N A ILE A 1 126 ? -24.527 -19.494 -3.105 0.50 21.65 174 ILE A N 1
ATOM 1741 N N B ILE A 1 126 ? -24.476 -19.555 -3.088 0.50 21.98 174 ILE A N 1
ATOM 1742 C CA A ILE A 1 126 ? -24.611 -20.494 -2.062 0.50 21.29 174 ILE A CA 1
ATOM 1743 C CA B ILE A 1 126 ? -24.660 -20.619 -2.091 0.50 21.17 174 ILE A CA 1
ATOM 1744 C C A ILE A 1 126 ? -26.021 -20.539 -1.491 0.50 20.29 174 ILE A C 1
ATOM 1745 C C B ILE A 1 126 ? -25.941 -20.476 -1.263 0.50 19.84 174 ILE A C 1
ATOM 1746 O O A ILE A 1 126 ? -26.499 -21.593 -1.083 0.50 21.54 174 ILE A O 1
ATOM 1747 O O B ILE A 1 126 ? -26.240 -21.338 -0.438 0.50 19.77 174 ILE A O 1
ATOM 1778 N N . GLY A 1 127 ? -26.676 -19.386 -1.469 1.00 19.07 175 GLY A N 1
ATOM 1779 C CA . GLY A 1 127 ? -28.028 -19.273 -0.954 1.00 18.88 175 GLY A CA 1
ATOM 1780 C C . GLY A 1 127 ? -28.122 -18.721 0.453 1.00 17.66 175 GLY A C 1
ATOM 1781 O O . GLY A 1 127 ? -28.922 -17.838 0.728 1.00 19.60 175 GLY A O 1
ATOM 1786 N N . SER A 1 128 ? -27.285 -19.248 1.333 1.00 18.41 176 SER A N 1
ATOM 1787 C CA . SER A 1 128 ? -27.340 -18.947 2.763 1.00 20.88 176 SER A CA 1
ATOM 1788 C C . SER A 1 128 ? -25.952 -19.282 3.275 1.00 19.77 176 SER A C 1
ATOM 1789 O O . SER A 1 128 ? -25.429 -20.342 2.932 1.00 23.97 176 SER A O 1
ATOM 1797 N N A PHE A 1 129 ? -25.347 -18.409 4.069 1.00 12.06 177 PHE A N 1
ATOM 1798 C CA . PHE A 1 129 ? -24.073 -18.712 4.716 1.00 11.33 177 PHE A CA 1
ATOM 1799 C C . PHE A 1 129 ? -24.280 -19.547 5.992 1.00 11.71 177 PHE A C 1
ATOM 1800 O O . PHE A 1 129 ? -25.241 -19.357 6.748 1.00 13.41 177 PHE A O 1
ATOM 1817 N N . ASP A 1 130 ? -23.368 -20.474 6.246 1.00 11.06 178 ASP A N 1
ATOM 1818 C CA . ASP A 1 130 ? -23.397 -21.184 7.517 1.00 11.09 178 ASP A CA 1
ATOM 1819 C C . ASP A 1 130 ? -23.005 -20.253 8.675 1.00 11.21 178 ASP A C 1
ATOM 1820 O O . ASP A 1 130 ? -22.660 -19.079 8.483 1.00 10.71 178 ASP A O 1
ATOM 1829 N N . GLU A 1 131 ? -23.112 -20.751 9.891 1.00 10.64 179 GLU A N 1
ATOM 1830 C CA . GLU A 1 131 ? -22.891 -19.917 11.062 1.00 10.72 179 GLU A CA 1
ATOM 1831 C C . GLU A 1 131 ? -21.469 -19.392 11.123 1.00 9.38 179 GLU A C 1
ATOM 1832 O O . GLU A 1 131 ? -21.278 -18.210 11.363 1.00 10.16 179 GLU A O 1
ATOM 1844 N N . THR A 1 132 ? -20.483 -20.240 10.865 1.00 9.82 180 THR A N 1
ATOM 1845 C CA . THR A 1 132 ? -19.083 -19.845 10.908 1.00 9.53 180 THR A CA 1
ATOM 1846 C C . THR A 1 132 ? -18.807 -18.724 9.932 1.00 9.57 180 THR A C 1
ATOM 1847 O O . THR A 1 132 ? -18.133 -17.733 10.275 1.00 10.43 180 THR A O 1
ATOM 1858 N N . CYS A 1 133 ? -19.298 -18.868 8.709 1.00 10.19 181 CYS A N 1
ATOM 1859 C CA . CYS A 1 133 ? -19.077 -17.845 7.687 1.00 10.19 181 CYS A CA 1
ATOM 1860 C C . CYS A 1 133 ? -19.845 -16.567 7.964 1.00 9.75 181 CYS A C 1
ATOM 1861 O O . CYS A 1 133 ? -19.323 -15.475 7.759 1.00 9.71 181 CYS A O 1
ATOM 1869 N N . THR A 1 134 ? -21.078 -16.694 8.440 1.00 8.93 182 THR A N 1
ATOM 1870 C CA . THR A 1 134 ? -21.843 -15.526 8.855 1.00 8.68 182 THR A CA 1
ATOM 1871 C C . THR A 1 134 ? -21.087 -14.759 9.933 1.00 8.47 182 THR A C 1
ATOM 1872 O O . THR A 1 134 ? -20.965 -13.534 9.865 1.00 8.72 182 THR A O 1
ATOM 1883 N N . ARG A 1 135 ? -20.601 -15.475 10.939 1.00 8.16 183 ARG A N 1
ATOM 1884 C CA . ARG A 1 135 ? -19.878 -14.845 12.038 1.00 8.83 183 ARG A CA 1
ATOM 1885 C C . ARG A 1 135 ? -18.636 -14.127 11.553 1.00 8.26 18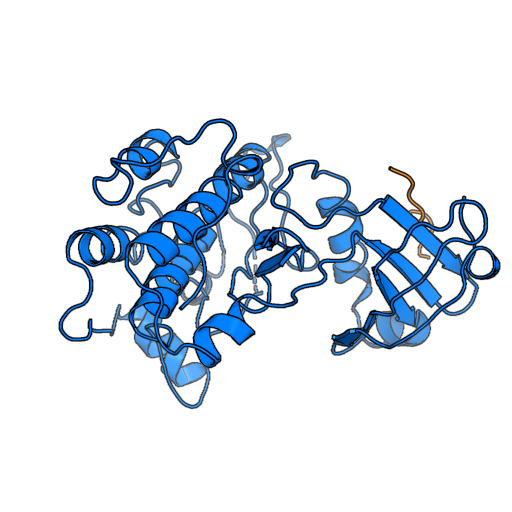3 ARG A C 1
ATOM 1886 O O . ARG A 1 135 ? -18.383 -12.998 11.950 1.00 9.43 183 ARG A O 1
ATOM 1907 N N . PHE A 1 136 ? -17.851 -14.782 10.707 1.00 8.68 184 PHE A N 1
ATOM 1908 C CA . PHE A 1 136 ? -16.587 -14.214 10.249 1.00 8.97 184 PHE A CA 1
ATOM 1909 C C . PHE A 1 136 ? -16.807 -12.931 9.444 1.00 9.39 184 PHE A C 1
ATOM 1910 O O . PHE A 1 136 ? -16.175 -11.901 9.703 1.00 8.27 184 PHE A O 1
ATOM 1927 N N . TYR A 1 137 ? -17.689 -13.000 8.460 1.00 8.92 185 TYR A N 1
ATOM 1928 C CA . TYR A 1 137 ? -17.915 -11.852 7.608 1.00 8.30 185 TYR A CA 1
ATOM 1929 C C . TYR A 1 137 ? -18.629 -10.724 8.353 1.00 7.57 185 TYR A C 1
ATOM 1930 O O . TYR A 1 137 ? -18.325 -9.548 8.138 1.00 8.34 185 TYR A O 1
ATOM 1948 N N . THR A 1 138 ? -19.515 -11.065 9.273 1.00 7.59 186 THR A N 1
ATOM 1949 C CA . THR A 1 138 ? -20.160 -10.044 10.109 1.00 7.76 186 THR A CA 1
ATOM 1950 C C . THR A 1 138 ? -19.103 -9.349 10.944 1.00 6.54 186 THR A C 1
ATOM 1951 O O . THR A 1 138 ? -19.106 -8.124 11.067 1.00 7.58 186 THR A O 1
ATOM 1962 N N . ALA A 1 139 ? -18.215 -10.122 11.561 1.00 7.97 187 ALA A N 1
ATOM 1963 C CA . ALA A 1 139 ? -17.134 -9.547 12.339 1.00 7.92 187 ALA A CA 1
ATOM 1964 C C . ALA A 1 139 ? -16.245 -8.617 11.523 1.00 7.51 187 ALA A C 1
ATOM 1965 O O . ALA A 1 139 ? -15.859 -7.560 12.019 1.00 8.22 187 ALA A O 1
ATOM 1972 N N . GLU A 1 140 ? -15.890 -8.998 10.300 1.00 7.03 188 GLU A N 1
ATOM 1973 C CA . GLU A 1 140 ? -15.112 -8.067 9.474 1.00 7.16 188 GLU A CA 1
ATOM 1974 C C . GLU A 1 140 ? -15.883 -6.764 9.230 1.00 6.03 188 GLU A C 1
ATOM 1975 O O . GLU A 1 140 ? -15.304 -5.690 9.298 1.00 8.08 188 GLU A O 1
ATOM 1987 N N . ILE A 1 141 ? -17.183 -6.862 8.942 1.00 6.52 189 ILE A N 1
ATOM 1988 C CA . ILE A 1 141 ? -17.960 -5.654 8.698 1.00 7.16 189 ILE A CA 1
ATOM 1989 C C . ILE A 1 141 ? -18.050 -4.784 9.958 1.00 6.66 189 ILE A C 1
ATOM 1990 O O . ILE A 1 141 ? -17.897 -3.564 9.887 1.00 7.40 189 ILE A O 1
ATOM 2006 N N . VAL A 1 142 ? -18.250 -5.413 11.111 1.00 6.35 190 VAL A N 1
ATOM 2007 C CA . VAL A 1 142 ? -18.270 -4.676 12.360 1.00 6.56 190 VAL A CA 1
ATOM 2008 C C . VAL A 1 142 ? -16.923 -3.981 12.604 1.00 6.70 190 VAL A C 1
ATOM 2009 O O . VAL A 1 142 ? -16.885 -2.815 12.978 1.00 8.05 190 VAL A O 1
ATOM 2022 N N . SER A 1 143 ? -15.824 -4.673 12.354 1.00 8.79 191 SER A N 1
ATOM 2023 C CA A SER A 1 143 ? -14.507 -4.065 12.508 0.48 8.77 191 SER A CA 1
ATOM 2024 C CA B SER A 1 143 ? -14.511 -4.085 12.524 0.52 8.24 191 SER A CA 1
ATOM 2025 C C . SER A 1 143 ? -14.331 -2.875 11.592 1.00 7.13 191 SER A C 1
ATOM 2026 O O . SER A 1 143 ? -13.768 -1.837 11.985 1.00 8.95 191 SER A O 1
ATOM 2041 N N . ALA A 1 144 ? -14.805 -3.007 10.356 1.00 7.45 192 ALA A N 1
ATOM 2042 C CA . ALA A 1 144 ? -14.701 -1.920 9.398 1.00 7.36 192 ALA A CA 1
ATOM 2043 C C . ALA A 1 144 ? -15.522 -0.721 9.851 1.00 7.12 192 ALA A C 1
ATOM 2044 O O . ALA A 1 144 ? -15.062 0.427 9.743 1.00 8.26 192 ALA A O 1
ATOM 2051 N N . LEU A 1 145 ? -16.760 -0.970 10.280 1.00 7.54 193 LEU A N 1
ATOM 2052 C CA . LEU A 1 145 ? -17.619 0.115 10.755 1.00 6.59 193 LEU A CA 1
ATOM 2053 C C . LEU A 1 145 ? -17.069 0.808 11.997 1.00 7.40 193 LEU A C 1
ATOM 2054 O O . LEU A 1 145 ? -17.161 2.044 12.137 1.00 7.98 193 LEU A O 1
ATOM 2070 N N . GLU A 1 146 ? -16.458 0.040 12.884 1.00 7.87 194 GLU A N 1
ATOM 2071 C CA . GLU A 1 146 ? -15.791 0.629 14.047 1.00 7.59 194 GLU A CA 1
ATOM 2072 C C . GLU A 1 146 ? -14.732 1.651 13.601 1.00 8.19 194 GLU A C 1
ATOM 2073 O O . GLU A 1 146 ? -14.633 2.753 14.142 1.00 8.81 194 GLU A O 1
ATOM 2085 N N . TYR A 1 147 ? -13.925 1.276 12.617 1.00 7.33 195 TYR A N 1
ATOM 2086 C CA . TYR A 1 147 ? -12.919 2.166 12.079 1.00 7.67 195 TYR A CA 1
ATOM 2087 C C . TYR A 1 147 ? -13.551 3.408 11.440 1.00 7.89 195 TYR A C 1
ATOM 2088 O O . TYR A 1 147 ? -13.157 4.558 11.698 1.00 8.51 195 TYR A O 1
ATOM 2106 N N . LEU A 1 148 ? -14.555 3.177 10.604 1.00 7.47 196 LEU A N 1
ATOM 2107 C CA . LEU A 1 148 ? -15.163 4.266 9.855 1.00 8.76 196 LEU A CA 1
ATOM 2108 C C . LEU A 1 148 ? -15.829 5.258 10.810 1.00 8.13 196 LEU A C 1
ATOM 2109 O O . LEU A 1 148 ? -15.650 6.466 10.693 1.00 10.43 196 LEU A O 1
ATOM 2125 N N . HIS A 1 149 ? -16.592 4.741 11.762 1.00 7.67 197 HIS A N 1
ATOM 2126 C CA . HIS A 1 149 ? -17.297 5.593 12.698 1.00 8.96 197 HIS A CA 1
ATOM 2127 C C . HIS A 1 149 ? -16.322 6.308 13.632 1.00 10.47 197 HIS A C 1
ATOM 2128 O O . HIS A 1 149 ? -16.574 7.446 14.020 1.00 11.93 197 HIS A O 1
ATOM 2142 N N . GLY A 1 150 ? -15.192 5.676 13.950 1.00 10.74 198 GLY A N 1
ATOM 2143 C CA . GLY A 1 150 ? -14.180 6.325 14.756 1.00 12.12 198 GLY A CA 1
ATOM 2144 C C . GLY A 1 150 ? -13.576 7.529 14.066 1.00 13.89 198 GLY A C 1
ATOM 2145 O O . GLY A 1 150 ? -13.025 8.412 14.726 1.00 16.15 198 GLY A O 1
ATOM 2149 N N . LYS A 1 151 ? -13.677 7.562 12.742 1.00 12.81 199 LYS A N 1
ATOM 2150 C CA . LYS A 1 151 ? -13.223 8.709 11.951 1.00 15.02 199 LYS A CA 1
ATOM 2151 C C . LYS A 1 151 ? -14.346 9.713 11.686 1.00 14.71 199 LYS A C 1
ATOM 2152 O O . LYS A 1 151 ? -14.151 10.733 11.011 1.00 17.70 199 LYS A O 1
ATOM 2171 N N . GLY A 1 152 ? -15.520 9.441 12.234 1.00 13.08 200 GLY A N 1
ATOM 2172 C CA . GLY A 1 152 ? -16.650 10.336 12.093 1.00 13.02 200 GLY A CA 1
ATOM 2173 C C . GLY A 1 152 ? -17.244 10.284 10.698 1.00 11.78 200 GLY A C 1
ATOM 2174 O O . GLY A 1 152 ? -17.745 11.301 10.207 1.00 14.28 200 GLY A O 1
ATOM 2178 N N . ILE A 1 153 ? -17.194 9.115 10.054 1.00 10.21 201 ILE A N 1
ATOM 2179 C CA . ILE A 1 153 ? -17.715 8.967 8.694 1.00 10.36 201 ILE A CA 1
ATOM 2180 C C . ILE A 1 153 ? -18.878 7.995 8.698 1.00 10.09 201 ILE A C 1
ATOM 2181 O O . ILE A 1 153 ? -18.786 6.934 9.306 1.00 10.26 201 ILE A O 1
ATOM 2197 N N . ILE A 1 154 ? -19.977 8.390 8.046 1.00 9.20 202 ILE A N 1
ATOM 2198 C CA A ILE A 1 154 ? -21.147 7.529 7.857 0.81 6.91 202 ILE A CA 1
ATOM 2199 C C . ILE A 1 154 ? -21.104 7.005 6.414 1.00 7.88 202 ILE A C 1
ATOM 2200 O O . ILE A 1 154 ? -20.934 7.766 5.480 1.00 9.39 202 ILE A O 1
ATOM 2216 N N . HIS A 1 155 ? -21.244 5.703 6.217 1.00 8.02 203 HIS A N 1
ATOM 2217 C CA . HIS A 1 155 ? -21.244 5.171 4.867 1.00 7.99 203 HIS A CA 1
ATOM 2218 C C . HIS A 1 155 ? -22.526 5.517 4.097 1.00 8.57 203 HIS A C 1
ATOM 2219 O O . HIS A 1 155 ? -22.461 6.065 2.987 1.00 8.83 203 HIS A O 1
ATOM 2233 N N . ARG A 1 156 ? -23.664 5.167 4.698 1.00 8.85 204 ARG A N 1
ATOM 2234 C CA . ARG A 1 156 ? -25.023 5.490 4.201 1.00 8.54 204 ARG A CA 1
ATOM 2235 C C . ARG A 1 156 ? -25.542 4.607 3.062 1.00 8.67 204 ARG A C 1
ATOM 2236 O O . ARG A 1 156 ? -26.726 4.679 2.739 1.00 10.49 204 ARG A O 1
ATOM 2257 N N . ASP A 1 157 ? -24.677 3.801 2.455 1.00 9.29 205 ASP A N 1
ATOM 2258 C CA . ASP A 1 157 ? -25.111 2.856 1.429 1.00 9.41 205 ASP A CA 1
ATOM 2259 C C . ASP A 1 157 ? -24.452 1.494 1.598 1.00 9.60 205 ASP A C 1
ATOM 2260 O O . ASP A 1 157 ? -24.005 0.879 0.641 1.00 10.96 205 ASP A O 1
ATOM 2269 N N . LEU A 1 158 ? -24.427 1.003 2.817 1.00 8.37 206 LEU A N 1
ATOM 2270 C CA A LEU A 1 158 ? -23.821 -0.283 3.080 0.82 7.18 206 LEU A CA 1
ATOM 2271 C C . LEU A 1 158 ? -24.787 -1.381 2.630 1.00 9.00 206 LEU A C 1
ATOM 2272 O O . LEU A 1 158 ? -25.952 -1.400 3.030 1.00 10.94 206 LEU A O 1
ATOM 2288 N N . LYS A 1 159 ? -24.290 -2.302 1.816 1.00 8.60 207 LYS A N 1
ATOM 2289 C CA . LYS A 1 159 ? -25.077 -3.397 1.271 1.00 8.85 207 LYS A CA 1
ATOM 2290 C C . LYS A 1 159 ? -24.115 -4.374 0.604 1.00 8.16 207 LYS A C 1
ATOM 2291 O O . LYS A 1 159 ? -22.958 -4.028 0.349 1.00 8.71 207 LYS A O 1
ATOM 2310 N N . PRO A 1 160 ? -24.558 -5.626 0.368 1.00 8.67 208 PRO A N 1
ATOM 2311 C CA . PRO A 1 160 ? -23.597 -6.613 -0.143 1.00 9.89 208 PRO A CA 1
ATOM 2312 C C . PRO A 1 160 ? -22.958 -6.262 -1.489 1.00 10.87 208 PRO A C 1
ATOM 2313 O O . PRO A 1 160 ? -21.832 -6.678 -1.717 1.00 11.54 208 PRO A O 1
ATOM 2324 N N . GLU A 1 161 ? -23.631 -5.483 -2.338 1.00 10.15 209 GLU A N 1
ATOM 2325 C CA . GLU A 1 161 ? -23.047 -5.067 -3.609 1.00 12.94 209 GLU A CA 1
ATOM 2326 C C . GLU A 1 161 ? -21.860 -4.155 -3.396 1.00 11.78 209 GLU A C 1
ATOM 2327 O O . GLU A 1 161 ? -21.010 -4.049 -4.265 1.00 14.14 209 GLU A O 1
ATOM 2339 N N . ASN A 1 162 ? -21.809 -3.500 -2.232 1.00 11.07 210 ASN A N 1
ATOM 2340 C CA . ASN A 1 162 ? -20.744 -2.553 -1.916 1.00 10.60 210 ASN A CA 1
ATOM 2341 C C . ASN A 1 162 ? -19.710 -3.123 -0.960 1.00 10.09 210 ASN A C 1
ATOM 2342 O O . ASN A 1 162 ? -18.881 -2.386 -0.435 1.00 11.72 210 ASN A O 1
ATOM 2353 N N . ILE A 1 163 ? -19.764 -4.433 -0.748 1.00 9.16 211 ILE A N 1
ATOM 2354 C CA . ILE A 1 163 ? -18.766 -5.121 0.042 1.00 10.01 211 ILE A CA 1
ATOM 2355 C C . ILE A 1 163 ? -18.061 -6.082 -0.904 1.00 9.81 211 ILE A C 1
ATOM 2356 O O . ILE A 1 163 ? -18.598 -7.136 -1.249 1.00 11.96 211 ILE A O 1
ATOM 2372 N N . LEU A 1 164 ? -16.873 -5.680 -1.368 1.00 9.19 212 LEU A N 1
ATOM 2373 C CA . LEU A 1 164 ? -16.137 -6.497 -2.329 1.00 9.96 212 LEU A CA 1
ATOM 2374 C C . LEU A 1 164 ? -15.247 -7.480 -1.568 1.00 9.91 212 LEU A C 1
ATOM 2375 O O . LEU A 1 164 ? -15.101 -7.392 -0.348 1.00 10.05 212 LEU A O 1
ATOM 2391 N N . LEU A 1 165 ? -14.666 -8.422 -2.288 1.00 12.01 213 LEU A N 1
ATOM 2392 C CA . LEU A 1 165 ? -13.767 -9.395 -1.683 1.00 11.15 213 LEU A CA 1
ATOM 2393 C C . LEU A 1 165 ? -12.435 -9.418 -2.403 1.00 11.99 213 LEU A C 1
ATOM 2394 O O . LEU A 1 165 ? -12.382 -9.484 -3.638 1.00 13.41 213 LEU A O 1
ATOM 2410 N N . ASN A 1 166 ? -11.351 -9.392 -1.640 1.00 12.78 214 ASN A N 1
ATOM 2411 C CA . ASN A 1 166 ? -10.038 -9.482 -2.267 1.00 14.04 214 ASN A CA 1
ATOM 2412 C C . ASN A 1 166 ? -9.640 -10.929 -2.589 1.00 15.21 214 ASN A C 1
ATOM 2413 O O . ASN A 1 166 ? -10.410 -11.859 -2.367 1.00 14.21 214 ASN A O 1
ATOM 2424 N N . GLU A 1 167 ? -8.450 -11.095 -3.152 1.00 17.42 215 GLU A N 1
ATOM 2425 C CA . GLU A 1 167 ? -7.933 -12.410 -3.524 1.00 20.49 215 GLU A CA 1
ATOM 2426 C C . GLU A 1 167 ? -7.930 -13.405 -2.370 1.00 17.69 215 GLU A C 1
ATOM 2427 O O . GLU A 1 167 ? -8.078 -14.611 -2.591 1.00 19.04 215 GLU A O 1
ATOM 2439 N N . ASP A 1 168 ? -7.750 -12.907 -1.149 1.00 17.44 216 ASP A N 1
ATOM 2440 C CA . ASP A 1 168 ? -7.696 -13.764 0.036 1.00 17.81 216 ASP A CA 1
ATOM 2441 C C . ASP A 1 168 ? -9.048 -13.905 0.713 1.00 14.78 216 ASP A C 1
ATOM 2442 O O . ASP A 1 168 ? -9.140 -14.480 1.796 1.00 17.47 216 ASP A O 1
ATOM 2451 N N . MET A 1 169 ? -10.077 -13.325 0.088 1.00 13.44 217 MET A N 1
ATOM 2452 C CA . MET A 1 169 ? -11.469 -13.418 0.563 1.00 12.07 217 MET A CA 1
ATOM 2453 C C . MET A 1 169 ? -11.758 -12.624 1.837 1.00 11.83 217 MET A C 1
ATOM 2454 O O . MET A 1 169 ? -12.719 -12.897 2.540 1.00 13.16 217 MET A O 1
ATOM 2468 N N . HIS A 1 170 ? -10.978 -11.579 2.063 1.00 11.53 218 HIS A N 1
ATOM 2469 C CA . HIS A 1 170 ? -11.318 -10.576 3.046 1.00 10.67 218 HIS A CA 1
ATOM 2470 C C . HIS A 1 170 ? -12.129 -9.473 2.398 1.00 9.91 218 HIS A C 1
ATOM 2471 O O . HIS A 1 170 ? -12.005 -9.225 1.188 1.00 11.06 218 HIS A O 1
ATOM 2485 N N . ILE A 1 171 ? -12.968 -8.827 3.194 1.00 9.67 219 ILE A N 1
ATOM 2486 C CA . ILE A 1 171 ? -13.807 -7.752 2.680 1.00 9.08 219 ILE A CA 1
ATOM 2487 C C . ILE A 1 171 ? -13.026 -6.513 2.294 1.00 8.54 219 ILE A C 1
ATOM 2488 O O . ILE A 1 171 ? -11.980 -6.203 2.866 1.00 9.51 219 ILE A O 1
ATOM 2504 N N . GLN A 1 172 ? -13.608 -5.783 1.342 1.00 8.57 220 GLN A N 1
ATOM 2505 C CA . GLN A 1 172 ? -13.114 -4.520 0.853 1.00 9.32 220 GLN A C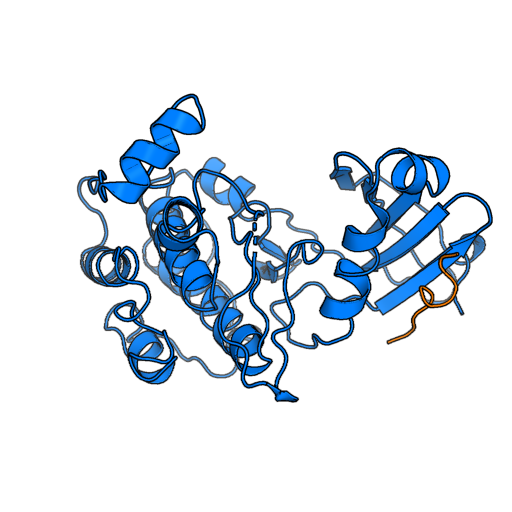A 1
ATOM 2506 C C . GLN A 1 172 ? -14.322 -3.640 0.567 1.00 8.63 220 GLN A C 1
ATOM 2507 O O . GLN A 1 172 ? -14.931 -3.725 -0.496 1.00 9.35 220 GLN A O 1
ATOM 2521 N N . ILE A 1 173 ? -14.700 -2.836 1.549 1.00 8.22 221 ILE A N 1
ATOM 2522 C CA . ILE A 1 173 ? -15.870 -1.978 1.425 1.00 8.04 221 ILE A CA 1
ATOM 2523 C C . ILE A 1 173 ? -15.571 -0.843 0.460 1.00 8.86 221 ILE A C 1
ATOM 2524 O O . ILE A 1 173 ? -14.477 -0.288 0.460 1.00 9.32 221 ILE A O 1
ATOM 2540 N N . THR A 1 174 ? -16.550 -0.530 -0.381 1.00 8.99 222 THR A N 1
ATOM 2541 C CA . THR A 1 174 ? -16.411 0.488 -1.407 1.00 11.63 222 THR A CA 1
ATOM 2542 C C . THR A 1 174 ? -17.637 1.378 -1.488 1.00 11.27 222 THR A C 1
ATOM 2543 O O . THR A 1 174 ? -18.551 1.233 -0.677 1.00 11.06 222 THR A O 1
ATOM 2554 N N . ASP A 1 175 ? -17.626 2.292 -2.466 1.00 12.14 223 ASP A N 1
ATOM 2555 C CA . ASP A 1 175 ? -18.766 3.176 -2.804 1.00 13.24 223 ASP A CA 1
ATOM 2556 C C . ASP A 1 175 ? -18.952 4.300 -1.785 1.00 13.51 223 ASP A C 1
ATOM 2557 O O . ASP A 1 175 ? -19.913 4.334 -1.021 1.00 15.98 223 ASP A O 1
ATOM 2566 N N . PHE A 1 176 ? -18.044 5.266 -1.832 1.00 12.02 224 PHE A N 1
ATOM 2567 C CA . PHE A 1 176 ? -18.005 6.350 -0.845 1.00 11.13 224 PHE A CA 1
ATOM 2568 C C . PHE A 1 176 ? -18.480 7.694 -1.348 1.00 12.12 224 PHE A C 1
ATOM 2569 O O . PHE A 1 176 ? -18.426 8.663 -0.629 1.00 11.73 224 PHE A O 1
ATOM 2586 N N . GLY A 1 177 ? -18.988 7.742 -2.568 1.00 12.42 225 GLY A N 1
ATOM 2587 C CA . GLY A 1 177 ? -19.502 8.990 -3.108 1.00 11.73 225 GLY A CA 1
ATOM 2588 C C . GLY A 1 177 ? -20.767 9.501 -2.430 1.00 14.22 225 GLY A C 1
ATOM 2589 O O . GLY A 1 177 ? -21.110 10.681 -2.543 1.00 15.74 225 GLY A O 1
ATOM 2593 N N . THR A 1 178 ? -21.455 8.620 -1.711 1.00 13.39 226 THR A N 1
ATOM 2594 C CA . THR A 1 178 ? -22.615 9.014 -0.921 1.00 13.18 226 THR A CA 1
ATOM 2595 C C . THR A 1 178 ? -22.356 8.925 0.585 1.00 11.57 226 THR A C 1
ATOM 2596 O O . THR A 1 178 ? -23.260 9.056 1.388 1.00 11.06 226 THR A O 1
ATOM 2607 N N . ALA A 1 179 ? -21.091 8.797 0.962 1.00 10.51 227 ALA A N 1
ATOM 2608 C CA . ALA A 1 179 ? -20.711 8.803 2.368 1.00 10.36 227 ALA A CA 1
ATOM 2609 C C . ALA A 1 179 ? -20.635 10.251 2.866 1.00 9.95 227 ALA A C 1
ATOM 2610 O O . ALA A 1 179 ? -20.681 11.183 2.074 1.00 11.55 227 ALA A O 1
ATOM 2617 N N . LYS A 1 180 ? -20.542 10.428 4.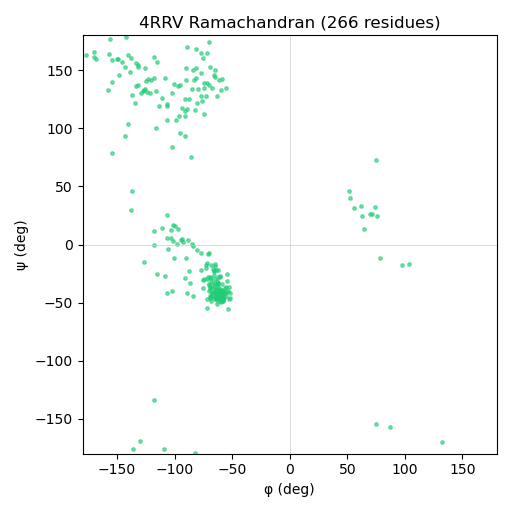176 1.00 10.21 228 LYS A N 1
ATOM 2618 C CA . LYS A 1 180 ? -20.497 11.757 4.786 1.00 10.85 228 LYS A CA 1
ATOM 2619 C C . LYS A 1 180 ? -19.456 11.817 5.869 1.00 11.15 228 LYS A C 1
ATOM 2620 O O . LYS A 1 180 ? -19.463 10.981 6.761 1.00 11.08 228 LYS A O 1
ATOM 2639 N N . VAL A 1 181 ? -18.580 12.817 5.803 1.00 11.78 229 VAL A N 1
ATOM 2640 C CA . VAL A 1 181 ? -17.663 13.098 6.904 1.00 11.61 229 VAL A CA 1
ATOM 2641 C C . VAL A 1 181 ? -18.359 14.104 7.822 1.00 12.36 229 VAL A C 1
ATOM 2642 O O . VAL A 1 181 ? -18.653 15.243 7.430 1.00 14.33 229 VAL A O 1
ATOM 2655 N N . LEU A 1 182 ? -18.651 13.674 9.037 1.00 11.86 230 LEU A N 1
ATOM 2656 C CA . LEU A 1 182 ? -19.285 14.541 10.022 1.00 10.96 230 LEU A CA 1
ATOM 2657 C C . LEU A 1 182 ? -18.250 15.520 10.546 1.00 11.45 230 LEU A C 1
ATOM 2658 O O . LEU A 1 182 ? -17.095 15.172 10.723 1.00 15.60 230 LEU A O 1
ATOM 2674 N N . SER A 1 183 ? -18.648 16.775 10.725 1.00 12.11 231 SER A N 1
ATOM 2675 C CA A SER A 1 183 ? -17.722 17.796 11.153 0.92 14.17 231 SER A CA 1
ATOM 2676 C CA B SER A 1 183 ? -17.731 17.818 11.156 0.08 13.68 231 SER A CA 1
ATOM 2677 C C . SER A 1 183 ? -17.380 17.640 12.629 1.00 15.14 231 SER A C 1
ATOM 2678 O O . SER A 1 183 ? -18.266 17.704 13.485 1.00 17.35 231 SER A O 1
ATOM 2693 N N . PRO A 1 184 ? -16.089 17.427 12.938 1.00 18.99 232 PRO A N 1
ATOM 2694 C CA . PRO A 1 184 ? -15.763 17.366 14.370 1.00 21.50 232 PRO A CA 1
ATOM 2695 C C . PRO A 1 184 ? -15.907 18.723 15.062 1.00 20.53 232 PRO A C 1
ATOM 2696 O O . PRO A 1 184 ? -16.209 18.765 16.250 1.00 22.00 232 PRO A O 1
ATOM 2707 N N . GLU A 1 185 ? -15.735 19.807 14.317 1.00 18.64 233 GLU A N 1
ATOM 2708 C CA . GLU A 1 185 ? -15.764 21.155 14.880 1.00 17.72 233 GLU A CA 1
ATOM 2709 C C . GLU A 1 185 ? -17.120 21.474 15.513 1.00 17.77 233 GLU A C 1
ATOM 2710 O O . GLU A 1 185 ? -17.193 22.151 16.534 1.00 20.01 233 GLU A O 1
ATOM 2722 N N . SER A 1 186 ? -18.195 20.991 14.892 1.00 16.15 234 SER A N 1
ATOM 2723 C CA . SER A 1 186 ? -19.545 21.261 15.386 1.00 16.67 234 SER A CA 1
ATOM 2724 C C . SER A 1 186 ? -20.151 20.065 16.111 1.00 19.13 234 SER A C 1
ATOM 2725 O O . SER A 1 186 ? -21.323 20.106 16.497 1.00 19.87 234 SER A O 1
ATOM 2733 N N . LYS A 1 187 ? -19.350 19.017 16.290 1.00 19.92 235 LYS A N 1
ATOM 2734 C CA . LYS A 1 187 ? -19.816 17.767 16.893 1.00 22.64 235 LYS A CA 1
ATOM 2735 C C . LYS A 1 187 ? -21.065 17.265 16.176 1.00 19.57 235 LYS A C 1
ATOM 2736 O O . LYS A 1 187 ? -22.011 16.774 16.785 1.00 20.41 235 LYS A O 1
ATOM 2755 N N . GLN A 1 188 ? -21.049 17.409 14.858 1.00 17.93 236 GLN A N 1
ATOM 2756 C CA . GLN A 1 188 ? -22.171 17.032 14.023 1.00 16.31 236 GLN A CA 1
ATOM 2757 C C . GLN A 1 188 ? -22.469 15.541 14.183 1.00 16.77 236 GLN A C 1
ATOM 2758 O O . GLN A 1 188 ? -21.552 14.718 14.136 1.00 17.36 236 GLN A O 1
ATOM 2772 N N . ALA A 1 189 ? -23.742 15.192 14.370 1.00 16.41 237 ALA A N 1
ATOM 2773 C CA . ALA A 1 189 ? -24.149 13.786 14.484 1.00 17.29 237 ALA A CA 1
ATOM 2774 C C . ALA A 1 189 ? -25.065 13.358 13.334 1.00 16.40 237 ALA A C 1
ATOM 2775 O O . ALA A 1 189 ? -25.127 12.177 12.998 1.00 17.37 237 ALA A O 1
ATOM 2782 N N . ARG A 1 190 ? -25.765 14.319 12.737 1.00 15.44 238 ARG A N 1
ATOM 2783 C CA . ARG A 1 190 ? -26.763 14.034 11.709 1.00 17.89 238 ARG A CA 1
ATOM 2784 C C . ARG A 1 190 ? -26.402 14.654 10.362 1.00 16.95 238 ARG A C 1
ATOM 2785 O O . ARG A 1 190 ? -25.868 15.766 10.300 1.00 17.77 238 ARG A O 1
ATOM 2806 N N . ALA A 1 191 ? -26.710 13.923 9.294 1.00 15.43 239 ALA A N 1
ATOM 2807 C CA . ALA A 1 191 ? -26.445 14.337 7.928 1.00 16.12 239 ALA A CA 1
ATOM 2808 C C . ALA A 1 191 ? -27.747 14.402 7.146 1.00 13.86 239 ALA A C 1
ATOM 2809 O O . ALA A 1 191 ? -28.595 13.524 7.288 1.00 15.34 239 ALA A O 1
ATOM 2816 N N . ASN A 1 192 ? -27.880 15.395 6.274 1.00 13.87 240 ASN A N 1
ATOM 2817 C CA . ASN A 1 192 ? -29.175 15.693 5.664 1.00 14.39 240 ASN A CA 1
ATOM 2818 C C . ASN A 1 192 ? -29.419 15.226 4.222 1.00 15.17 240 ASN A C 1
ATOM 2819 O O . ASN A 1 192 ? -30.532 15.348 3.725 1.00 16.73 240 ASN A O 1
ATOM 2844 N N . PHE A 1 194 ? -30.350 12.919 1.164 1.00 15.39 242 PHE A N 1
ATOM 2845 C CA . PHE A 1 194 ? -31.122 11.699 1.041 1.00 15.68 242 PHE A CA 1
ATOM 2846 C C . PHE A 1 194 ? -30.439 10.770 0.048 1.00 14.62 242 PHE A C 1
ATOM 2847 O O . PHE A 1 194 ? -30.511 10.951 -1.173 1.00 17.73 242 PHE A O 1
ATOM 2864 N N . VAL A 1 195 ? -29.770 9.761 0.586 1.00 13.53 243 VAL A N 1
ATOM 2865 C CA . VAL A 1 195 ? -29.014 8.811 -0.206 1.00 13.45 243 VAL A CA 1
ATOM 2866 C C . VAL A 1 195 ? -29.225 7.436 0.386 1.00 14.33 243 VAL A C 1
ATOM 2867 O O . VAL A 1 195 ? -29.651 7.307 1.522 1.00 14.02 243 VAL A O 1
ATOM 2880 N N . GLY A 1 196 ? -28.913 6.435 -0.385 1.00 13.56 244 GLY A N 1
ATOM 2881 C CA . GLY A 1 196 ? -29.022 5.055 0.032 1.00 13.82 244 GLY A CA 1
ATOM 2882 C C . GLY A 1 196 ? -29.718 4.131 -0.948 1.00 12.52 244 GLY A C 1
ATOM 2883 O O . GLY A 1 196 ? -29.933 4.519 -2.023 1.00 15.06 244 GLY A O 1
ATOM 2887 N N . THR A 1 197 ? -30.019 2.925 -0.514 1.00 11.25 245 THR A N 1
ATOM 2888 C CA . THR A 1 197 ? -30.673 1.889 -1.284 1.00 11.03 245 THR A CA 1
ATOM 2889 C C . THR A 1 197 ? -31.864 1.436 -0.444 1.00 11.01 245 THR A C 1
ATOM 2890 O O . THR A 1 197 ? -31.721 1.179 0.701 1.00 10.90 245 THR A O 1
ATOM 2901 N N . ALA A 1 198 ? -33.048 1.340 -1.068 1.00 11.48 246 ALA A N 1
ATOM 2902 C CA . ALA A 1 198 ? -34.294 1.176 -0.318 1.00 11.68 246 ALA A CA 1
ATOM 2903 C C . ALA A 1 198 ? -34.267 0.026 0.695 1.00 10.93 246 ALA A C 1
ATOM 2904 O O . ALA A 1 198 ? -34.682 0.198 1.842 1.00 12.36 246 ALA A O 1
ATOM 2911 N N . GLN A 1 199 ? -33.776 -1.140 0.290 1.00 11.16 247 GLN A N 1
ATOM 2912 C CA A GLN A 1 199 ? -33.771 -2.312 1.159 0.64 10.48 247 GLN A CA 1
ATOM 2913 C CA B GLN A 1 199 ? -33.823 -2.285 1.183 0.36 10.84 247 GLN A CA 1
ATOM 2914 C C . GLN A 1 199 ? -32.995 -2.105 2.455 1.00 9.08 247 GLN A C 1
ATOM 2915 O O . GLN A 1 199 ? -33.237 -2.802 3.430 1.00 11.23 247 GLN A O 1
ATOM 2942 N N . TYR A 1 200 ? -32.041 -1.171 2.457 1.00 8.26 248 TYR A N 1
ATOM 2943 C CA . TYR A 1 200 ? -31.117 -1.020 3.575 1.00 9.18 248 TYR A CA 1
ATOM 2944 C C . TYR A 1 200 ? -31.213 0.327 4.253 1.00 9.17 248 TYR A C 1
ATOM 2945 O O . TYR A 1 200 ? -30.476 0.586 5.215 1.00 10.28 248 TYR A O 1
ATOM 2963 N N . VAL A 1 201 ? -32.100 1.177 3.744 1.00 9.27 249 VAL A N 1
ATOM 2964 C CA A VAL A 1 201 ? -32.248 2.514 4.274 0.48 8.25 249 VAL A CA 1
ATOM 2965 C CA B VAL A 1 201 ? -32.288 2.529 4.280 0.52 10.31 249 VAL A CA 1
ATOM 2966 C C . VAL A 1 201 ? -32.897 2.495 5.677 1.00 8.38 249 VAL A C 1
ATOM 2967 O O . VAL A 1 201 ? -33.786 1.682 5.973 1.00 9.87 249 VAL A O 1
ATOM 2992 N N . SER A 1 202 ? -32.416 3.385 6.546 1.00 9.91 250 SER A N 1
ATOM 2993 C CA . SER A 1 202 ? -32.853 3.425 7.920 1.00 9.51 250 SER A CA 1
ATOM 2994 C C . SER A 1 202 ? -34.191 4.170 8.104 1.00 8.58 250 SER A C 1
ATOM 2995 O O . SER A 1 202 ? -34.535 5.050 7.324 1.00 9.60 250 SER A O 1
ATOM 3003 N N . PRO A 1 203 ? -34.946 3.795 9.140 1.00 8.86 251 PRO A N 1
ATOM 3004 C CA . PRO A 1 203 ? -36.216 4.488 9.363 1.00 10.04 251 PRO A CA 1
ATOM 3005 C C . PRO A 1 203 ? -36.043 5.966 9.649 1.00 10.62 251 PRO A C 1
ATOM 3006 O O . PRO A 1 203 ? -36.922 6.753 9.271 1.00 11.50 251 PRO A O 1
ATOM 3017 N N . GLU A 1 204 ? -34.955 6.351 10.305 1.00 10.95 252 GLU A N 1
ATOM 3018 C CA . GLU A 1 204 ? -34.736 7.770 10.601 1.00 11.55 252 GLU A CA 1
ATOM 3019 C C . GLU A 1 204 ? -34.549 8.590 9.340 1.00 12.24 252 GLU A C 1
ATOM 3020 O O . GLU A 1 204 ? -34.976 9.744 9.274 1.00 12.14 252 GLU A O 1
ATOM 3032 N N . LEU A 1 205 ? -33.935 8.017 8.317 1.00 11.33 253 LEU A N 1
ATOM 3033 C CA . LEU A 1 205 ? -33.785 8.777 7.093 1.00 12.55 253 LEU A CA 1
ATOM 3034 C C . LEU A 1 205 ? -35.148 8.969 6.438 1.00 11.51 253 LEU A C 1
ATOM 3035 O O . LEU A 1 205 ? -35.461 10.048 5.948 1.00 14.59 253 LEU A O 1
ATOM 3051 N N . LEU A 1 206 ? -35.986 7.948 6.489 1.00 12.72 254 LEU A N 1
ATOM 3052 C CA . LEU A 1 206 ? -37.322 8.051 5.903 1.00 12.69 254 LEU A CA 1
ATOM 3053 C C . LEU A 1 206 ? -38.233 9.027 6.644 1.00 15.65 254 LEU A C 1
ATOM 3054 O O . LEU A 1 206 ? -39.038 9.721 6.020 1.00 19.39 254 LEU A O 1
ATOM 3070 N N . THR A 1 207 ? -38.129 9.068 7.965 1.00 16.12 255 THR A N 1
ATOM 3071 C CA . THR A 1 207 ? -39.107 9.788 8.775 1.00 18.26 255 THR A CA 1
ATOM 3072 C C . THR A 1 207 ? -38.592 11.142 9.243 1.00 19.17 255 THR A C 1
ATOM 3073 O O . THR A 1 207 ? -39.346 12.106 9.260 1.00 22.25 255 THR A O 1
ATOM 3084 N N . GLU A 1 208 ? -37.316 11.206 9.620 1.00 19.25 256 GLU A N 1
ATOM 3085 C CA . GLU A 1 208 ? -36.712 12.444 10.151 1.00 18.22 256 GLU A CA 1
ATOM 3086 C C . GLU A 1 208 ? -35.883 13.178 9.110 1.00 17.80 256 GLU A C 1
ATOM 3087 O O . GLU A 1 208 ? -35.493 14.334 9.330 1.00 20.22 256 GLU A O 1
ATOM 3099 N N . LYS A 1 209 ? -35.625 12.501 7.994 1.00 16.80 257 LYS A N 1
ATOM 3100 C CA . LYS A 1 209 ? -34.935 13.049 6.832 1.00 17.83 257 LYS A CA 1
ATOM 3101 C C . LYS A 1 209 ? -33.461 13.315 7.111 1.00 14.64 257 LYS A C 1
ATOM 3102 O O . LYS A 1 209 ? -32.836 14.160 6.458 1.00 15.84 257 LYS A O 1
ATOM 3121 N N . SER A 1 210 ? -32.903 12.576 8.061 1.00 13.33 258 SER A N 1
ATOM 3122 C CA A SER A 1 210 ? -31.458 12.633 8.291 0.87 12.57 258 SER A CA 1
ATOM 3123 C C . SER A 1 210 ? -30.967 11.264 8.721 1.00 13.68 258 SER A C 1
ATOM 3124 O O . SER A 1 210 ? -31.714 10.456 9.239 1.00 14.67 258 SER A O 1
ATOM 3132 N N . ALA A 1 211 ? -29.678 11.039 8.511 1.00 12.35 259 ALA A N 1
ATOM 3133 C CA . ALA A 1 211 ? -28.998 9.807 8.882 1.00 11.19 259 ALA A CA 1
ATOM 3134 C C . ALA A 1 211 ? -27.934 10.135 9.896 1.00 12.34 259 ALA A C 1
ATOM 3135 O O . ALA A 1 211 ? -27.516 11.291 10.023 1.00 13.69 259 ALA A O 1
ATOM 3142 N N . CYS A 1 212 ? -27.492 9.112 10.615 1.00 11.39 260 CYS A N 1
ATOM 3143 C CA . CYS A 1 212 ? -26.439 9.221 11.614 1.00 11.64 260 CYS A CA 1
ATOM 3144 C C . CYS A 1 212 ? -25.590 7.959 11.514 1.00 8.53 260 CYS A C 1
ATOM 3145 O O . CYS A 1 212 ? -25.856 7.079 10.713 1.00 9.34 260 CYS A O 1
ATOM 3153 N N . LYS A 1 213 ? -24.545 7.853 12.314 1.00 9.31 261 LYS A N 1
ATOM 3154 C CA A LYS A 1 213 ? -23.689 6.661 12.287 0.58 9.88 261 LYS A CA 1
ATOM 3155 C CA B LYS A 1 213 ? -23.695 6.671 12.235 0.42 8.16 261 LYS A CA 1
ATOM 3156 C C . LYS A 1 213 ? -24.506 5.403 12.499 1.00 9.94 261 LYS A C 1
ATOM 3157 O O . LYS A 1 213 ? -24.260 4.369 11.852 1.00 9.93 261 LYS A O 1
ATOM 3194 N N . SER A 1 214 ? -25.487 5.491 13.396 1.00 8.27 262 SER A N 1
ATOM 3195 C CA A SER A 1 214 ? -26.340 4.346 13.706 0.83 8.00 262 SER A CA 1
ATOM 3196 C C . SER A 1 214 ? -27.152 3.844 12.503 1.00 8.45 262 SER A C 1
ATOM 3197 O O . SER A 1 214 ? -27.577 2.674 12.459 1.00 8.05 262 SER A O 1
ATOM 3205 N N . SER A 1 215 ? -27.351 4.702 11.505 1.00 8.44 263 SER A N 1
ATOM 3206 C CA . SER A 1 215 ? -27.997 4.256 10.269 1.00 8.24 263 SER A CA 1
ATOM 3207 C C . SER A 1 215 ? -27.231 3.107 9.593 1.00 7.95 263 SER A C 1
ATOM 3208 O O . SER A 1 215 ? -27.839 2.224 8.968 1.00 7.75 263 SER A O 1
ATOM 3216 N N . ASP A 1 216 ? -25.909 3.111 9.706 1.00 7.60 264 ASP A N 1
ATOM 3217 C CA . ASP A 1 216 ? -25.103 2.024 9.149 1.00 6.87 264 ASP A CA 1
ATOM 3218 C C . ASP A 1 216 ? -25.290 0.731 9.956 1.00 6.46 264 ASP A C 1
ATOM 3219 O O . ASP A 1 216 ? -25.121 -0.358 9.422 1.00 7.45 264 ASP A O 1
ATOM 3228 N N . LEU A 1 217 ? -25.613 0.853 11.241 1.00 7.16 265 LEU A N 1
ATOM 3229 C CA . LEU A 1 217 ? -25.896 -0.326 12.092 1.00 7.72 265 LEU A CA 1
ATOM 3230 C C . LEU A 1 217 ? -27.210 -0.995 11.725 1.00 7.93 265 LEU A C 1
ATOM 3231 O O . LEU A 1 217 ? -27.338 -2.220 11.771 1.00 7.98 265 LEU A O 1
ATOM 3247 N N . TRP A 1 218 ? -28.175 -0.183 11.324 1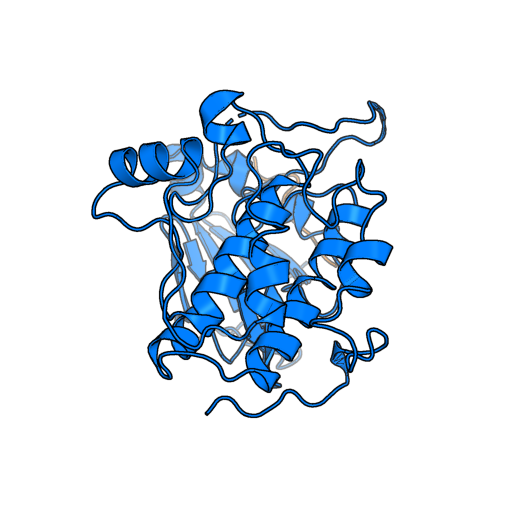.00 7.32 266 TRP A N 1
ATOM 3248 C CA . TRP A 1 218 ? -29.410 -0.707 10.749 1.00 7.53 266 TRP A CA 1
ATOM 3249 C C . TRP A 1 218 ? -29.079 -1.514 9.502 1.00 8.53 266 TRP A C 1
ATOM 3250 O O . TRP A 1 218 ? -29.545 -2.662 9.367 1.00 8.08 266 TRP A O 1
ATOM 3271 N N . ALA A 1 219 ? -28.278 -0.951 8.596 1.00 6.78 267 ALA A N 1
ATOM 3272 C CA . ALA A 1 219 ? -27.893 -1.671 7.379 1.00 6.47 267 ALA A CA 1
ATOM 3273 C C . ALA A 1 219 ? -27.154 -2.973 7.730 1.00 6.44 267 ALA A C 1
ATOM 3274 O O . ALA A 1 219 ? -27.381 -4.002 7.108 1.00 6.89 267 ALA A O 1
ATOM 3281 N N . LEU A 1 220 ? -26.270 -2.928 8.724 1.00 7.13 268 LEU A N 1
ATOM 3282 C CA . LEU A 1 220 ? -25.598 -4.148 9.201 1.00 7.28 268 LEU A CA 1
ATOM 3283 C C . LEU A 1 220 ? -26.594 -5.232 9.605 1.00 7.12 268 LEU A C 1
ATOM 3284 O O . LEU A 1 220 ? -26.439 -6.399 9.239 1.00 7.96 268 LEU A O 1
ATOM 3300 N N . GLY A 1 221 ? -27.627 -4.888 10.315 1.00 7.76 269 GLY A N 1
ATOM 3301 C CA . GLY A 1 221 ? -28.658 -5.822 10.687 1.00 7.62 269 GLY A CA 1
ATOM 3302 C C . GLY A 1 221 ? -29.338 -6.475 9.500 1.00 11.18 269 GLY A C 1
ATOM 3303 O O . GLY A 1 221 ? -29.578 -7.621 9.471 1.00 8.24 269 GLY A O 1
ATOM 3307 N N . CYS A 1 222 ? -29.632 -5.687 8.520 1.00 20.68 270 CYS A N 1
ATOM 3308 C CA . CYS A 1 222 ? -30.207 -6.165 7.284 1.00 23.63 270 CYS A CA 1
ATOM 3309 C C . CYS A 1 222 ? -29.258 -7.132 6.585 1.00 23.10 270 CYS A C 1
ATOM 3310 O O . CYS A 1 222 ? -29.678 -8.115 6.069 1.00 22.99 270 CYS A O 1
ATOM 3318 N N . ILE A 1 223 ? -27.969 -6.834 6.592 1.00 8.61 271 ILE A N 1
ATOM 3319 C CA . ILE A 1 223 ? -26.968 -7.658 5.951 1.00 7.78 271 ILE A CA 1
ATOM 3320 C C . ILE A 1 223 ? -26.797 -9.000 6.674 1.00 7.45 271 ILE A C 1
ATOM 3321 O O . ILE A 1 223 ? -26.761 -9.998 6.040 1.00 8.17 271 ILE A O 1
ATOM 3337 N N . ILE A 1 224 ? -26.728 -8.973 7.981 1.00 6.85 272 ILE A N 1
ATOM 3338 C CA . ILE A 1 224 ? -26.631 -10.218 8.744 1.00 7.85 272 ILE A CA 1
ATOM 3339 C C . ILE A 1 224 ? -27.837 -11.096 8.434 1.00 8.33 272 ILE A C 1
ATOM 3340 O O . ILE A 1 224 ? -27.693 -12.304 8.151 1.00 8.77 272 ILE A O 1
ATOM 3356 N N . TYR A 1 225 ? -29.026 -10.509 8.490 1.00 7.68 273 TYR A N 1
ATOM 3357 C CA . TYR A 1 225 ? -30.258 -11.228 8.133 1.00 8.10 273 TYR A CA 1
ATOM 3358 C C . TYR A 1 225 ? -30.133 -11.857 6.748 1.00 8.40 273 TYR A C 1
ATOM 3359 O O . TYR A 1 225 ? -30.419 -13.052 6.566 1.00 9.09 273 TYR A O 1
ATOM 3377 N N . GLN A 1 226 ? -29.648 -11.097 5.784 1.00 8.23 274 GLN A N 1
ATOM 3378 C CA . GLN A 1 226 ? -29.521 -11.567 4.415 1.00 8.21 274 GLN A CA 1
ATOM 3379 C C . GLN A 1 226 ? -28.523 -12.710 4.276 1.00 8.79 274 GLN A C 1
ATOM 3380 O O . GLN A 1 226 ? -28.739 -13.639 3.501 1.00 9.38 274 GLN A O 1
ATOM 3394 N N . LEU A 1 227 ? -27.409 -12.637 5.000 1.00 7.84 275 LEU A N 1
ATOM 3395 C CA . LEU A 1 227 ? -26.428 -13.716 4.948 1.00 8.15 275 LEU A CA 1
ATOM 3396 C C . LEU A 1 227 ? -27.024 -15.032 5.376 1.00 10.52 275 LEU A C 1
ATOM 3397 O O . LEU A 1 227 ? -26.714 -16.055 4.798 1.00 12.21 275 LEU A O 1
ATOM 3413 N N . VAL A 1 228 ? -27.867 -14.998 6.394 1.00 11.27 276 VAL A N 1
ATOM 3414 C CA . VAL A 1 228 ? -28.460 -16.219 6.942 1.00 11.87 276 VAL A CA 1
ATOM 3415 C C . VAL A 1 228 ? -29.707 -16.677 6.175 1.00 11.53 276 VAL A C 1
ATOM 3416 O O . VAL A 1 228 ? -29.883 -17.882 5.920 1.00 15.74 276 VAL A O 1
ATOM 3429 N N . ALA A 1 229 ? -30.587 -15.718 5.857 1.00 11.42 277 ALA A N 1
ATOM 3430 C CA . ALA A 1 229 ? -31.902 -15.962 5.271 1.00 13.14 277 ALA A CA 1
ATOM 3431 C C . ALA A 1 229 ? -31.882 -16.030 3.757 1.00 13.70 277 ALA A C 1
ATOM 3432 O O . ALA A 1 229 ? -32.792 -16.598 3.157 1.00 17.19 277 ALA A O 1
ATOM 3439 N N . GLY A 1 230 ? -30.885 -15.430 3.130 1.00 13.42 278 GLY A N 1
ATOM 3440 C CA . GLY A 1 230 ? -30.756 -15.452 1.683 1.00 15.02 278 GLY A CA 1
ATOM 3441 C C . GLY A 1 230 ? -31.291 -14.213 0.989 1.00 14.63 278 GLY A C 1
ATOM 3442 O O . GLY A 1 230 ? -30.960 -13.969 -0.168 1.00 18.50 278 GLY A O 1
ATOM 3446 N N . LEU A 1 231 ? -32.119 -13.448 1.693 1.00 14.13 279 LEU A N 1
ATOM 3447 C CA . LEU A 1 231 ? -32.710 -12.213 1.190 1.00 14.03 279 LEU A CA 1
ATOM 3448 C C . LEU A 1 231 ? -32.770 -11.228 2.339 1.00 10.69 279 LEU A C 1
ATOM 3449 O O . LEU A 1 231 ? -32.859 -11.638 3.503 1.00 11.33 279 LEU A O 1
ATOM 3465 N N . PRO A 1 232 ? -32.732 -9.920 2.034 1.00 10.51 280 PRO A N 1
ATOM 3466 C CA . PRO A 1 232 ? -32.794 -8.937 3.124 1.00 10.70 280 PRO A CA 1
ATOM 3467 C C . PRO A 1 232 ? -34.218 -8.906 3.704 1.00 10.10 280 PRO A C 1
ATOM 3468 O O . PRO A 1 232 ? -35.153 -9.449 3.106 1.00 11.30 280 PRO A O 1
ATOM 3479 N N . PRO A 1 233 ? -34.376 -8.319 4.886 1.00 9.52 281 PRO A N 1
ATOM 3480 C CA . PRO A 1 233 ? -35.609 -8.533 5.642 1.00 9.48 281 PRO A CA 1
ATOM 3481 C C . PRO A 1 233 ? -36.818 -7.784 5.122 1.00 8.78 281 PRO A C 1
ATOM 3482 O O . PRO A 1 233 ? -37.933 -8.289 5.300 1.00 11.60 281 PRO A O 1
ATOM 3493 N N . PHE A 1 234 ? -36.614 -6.613 4.512 1.00 10.16 282 PHE A N 1
ATOM 3494 C CA . PHE A 1 234 ? -37.714 -5.766 4.026 1.00 11.89 282 PHE A CA 1
ATOM 3495 C C . PHE A 1 234 ? -37.689 -5.900 2.503 1.00 15.58 282 PHE A C 1
ATOM 3496 O O . PHE A 1 234 ? -36.763 -5.423 1.844 1.00 18.63 282 PHE A O 1
ATOM 3513 N N . ARG A 1 235 ? -38.671 -6.629 1.989 1.00 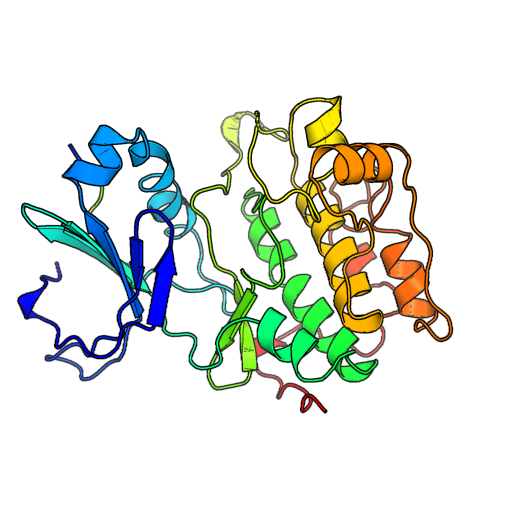20.18 283 ARG A N 1
ATOM 3514 C CA . ARG A 1 235 ? -38.691 -7.092 0.609 1.00 20.24 283 ARG A CA 1
ATOM 3515 C C . ARG A 1 235 ? -39.977 -6.642 -0.017 1.00 19.18 283 ARG A C 1
ATOM 3516 O O . ARG A 1 235 ? -41.043 -6.818 0.573 1.00 19.42 283 ARG A O 1
ATOM 3537 N N . ALA A 1 236 ? -39.896 -6.093 -1.224 1.00 17.38 284 ALA A N 1
ATOM 3538 C CA . ALA A 1 236 ? -41.097 -5.830 -2.010 1.00 14.54 284 ALA A CA 1
ATOM 3539 C C . ALA A 1 236 ? -40.667 -5.452 -3.411 1.00 14.46 284 ALA A C 1
ATOM 3540 O O . ALA A 1 236 ? -39.478 -5.162 -3.652 1.00 17.10 284 ALA A O 1
ATOM 3547 N N . GLY A 1 237 ? -41.619 -5.461 -4.334 1.00 15.26 285 GLY A N 1
ATOM 3548 C CA . GLY A 1 237 ? -41.340 -5.194 -5.716 1.00 16.23 285 GLY A CA 1
ATOM 3549 C C A GLY A 1 237 ? -41.219 -3.736 -6.051 0.92 14.77 285 GLY A C 1
ATOM 3550 O O A GLY A 1 237 ? -40.895 -3.403 -7.182 0.92 17.05 285 GLY A O 1
ATOM 3554 N N . ASN A 1 238 ? -41.474 -2.853 -5.092 1.00 14.58 286 ASN A N 1
ATOM 3555 C CA . ASN A 1 238 ? -41.170 -1.444 -5.310 1.00 15.95 286 ASN A CA 1
ATOM 3556 C C . ASN A 1 238 ? -40.816 -0.710 -4.028 1.00 13.83 286 ASN A C 1
ATOM 3557 O O . ASN A 1 238 ? -41.150 -1.153 -2.916 1.00 14.25 286 ASN A O 1
ATOM 3568 N N A GLU A 1 239 ? -40.142 0.427 -4.197 0.95 12.13 287 GLU A N 1
ATOM 3569 C CA . GLU A 1 239 ? -39.535 1.123 -3.069 1.00 13.43 287 GLU A CA 1
ATOM 3570 C C . GLU A 1 239 ? -40.550 1.593 -2.048 1.00 12.54 287 GLU A C 1
ATOM 3571 O O . GLU A 1 239 ? -40.316 1.448 -0.857 1.00 11.70 287 GLU A O 1
ATOM 3583 N N . GLY A 1 240 ? -41.684 2.134 -2.491 1.00 14.26 288 GLY A N 1
ATOM 3584 C CA . GLY A 1 240 ? -42.647 2.667 -1.547 1.00 14.18 288 GLY A CA 1
ATOM 3585 C C . GLY A 1 240 ? -43.149 1.600 -0.573 1.00 12.88 288 GLY A C 1
ATOM 3586 O O . GLY A 1 240 ? -43.334 1.852 0.613 1.00 12.12 288 GLY A O 1
ATOM 3590 N N . LEU A 1 241 ? -43.365 0.391 -1.073 1.00 11.67 289 LEU A N 1
ATOM 3591 C CA . LEU A 1 241 ? -43.789 -0.713 -0.229 1.00 13.03 289 LEU A CA 1
ATOM 3592 C C . LEU A 1 241 ? -42.697 -1.099 0.782 1.00 11.74 289 LEU A C 1
ATOM 3593 O O . LEU A 1 241 ? -42.994 -1.402 1.945 1.00 12.55 289 LEU A O 1
ATOM 3609 N N . ILE A 1 242 ? -41.441 -1.109 0.348 1.00 10.53 290 ILE A N 1
ATOM 3610 C CA . ILE A 1 242 ? -40.321 -1.371 1.258 1.00 9.80 290 ILE A CA 1
ATOM 3611 C C . ILE A 1 242 ? -40.275 -0.313 2.366 1.00 9.74 290 ILE A C 1
ATOM 3612 O O . ILE A 1 242 ? -40.141 -0.644 3.531 1.00 10.84 290 ILE A O 1
ATOM 3628 N N . PHE A 1 243 ? -40.404 0.961 2.006 1.00 9.75 291 PHE A N 1
ATOM 3629 C CA . PHE A 1 243 ? -40.379 2.022 2.996 1.00 9.85 291 PHE A CA 1
ATOM 3630 C C . PHE A 1 243 ? -41.463 1.832 4.055 1.00 9.89 291 PHE A C 1
ATOM 3631 O O . PHE A 1 243 ? -41.228 2.073 5.235 1.00 10.95 291 PHE A O 1
ATOM 3648 N N . ALA A 1 244 ? -42.666 1.429 3.636 1.00 11.70 292 ALA A N 1
ATOM 3649 C CA . ALA A 1 244 ? -43.763 1.262 4.579 1.00 13.40 292 ALA A CA 1
ATOM 3650 C C . ALA A 1 244 ? -43.468 0.152 5.579 1.00 12.63 292 ALA A C 1
ATOM 3651 O O . ALA A 1 244 ? -43.808 0.260 6.757 1.00 15.85 292 ALA A O 1
ATOM 3658 N N . LYS A 1 245 ? -42.846 -0.917 5.102 1.00 11.60 293 LYS A N 1
ATOM 3659 C CA . LYS A 1 245 ? -42.436 -2.000 5.979 1.00 12.36 293 LYS A CA 1
ATOM 3660 C C . LYS A 1 245 ? -41.332 -1.594 6.950 1.00 11.46 293 LYS A C 1
ATOM 3661 O O . LYS A 1 245 ? -41.341 -1.988 8.112 1.00 13.09 293 LYS A O 1
ATOM 3680 N N . ILE A 1 246 ? -40.359 -0.842 6.468 1.00 11.01 294 ILE A N 1
ATOM 3681 C CA . ILE A 1 246 ? -39.260 -0.409 7.322 1.00 10.52 294 ILE A CA 1
ATOM 3682 C C . ILE A 1 246 ? -39.799 0.380 8.508 1.00 11.35 294 ILE A C 1
ATOM 3683 O O . ILE A 1 246 ? -39.421 0.128 9.657 1.00 12.36 294 ILE A O 1
ATOM 3699 N N . ILE A 1 247 ? -40.669 1.348 8.247 1.00 11.71 295 ILE A N 1
ATOM 3700 C CA . ILE A 1 247 ? -41.066 2.252 9.309 1.00 14.76 295 ILE A CA 1
ATOM 3701 C C . ILE A 1 247 ? -41.981 1.570 10.322 1.00 15.53 295 ILE A C 1
ATOM 3702 O O . ILE A 1 247 ? -42.101 2.041 11.446 1.00 18.32 295 ILE A O 1
ATOM 3718 N N . LYS A 1 248 ? -42.574 0.432 9.935 1.00 14.01 296 LYS A N 1
ATOM 3719 C CA . LYS A 1 248 ? -43.399 -0.376 10.835 1.00 17.36 296 LYS A CA 1
ATOM 3720 C C . LYS A 1 248 ? -42.626 -1.553 11.455 1.00 15.66 296 LYS A C 1
ATOM 3721 O O . LYS A 1 248 ? -43.208 -2.341 12.217 1.00 17.98 296 LYS A O 1
ATOM 3740 N N . LEU A 1 249 ? -41.338 -1.681 11.118 1.00 15.06 297 LEU A N 1
ATOM 3741 C CA . LEU A 1 249 ? -40.528 -2.843 11.526 1.00 13.79 297 LEU A CA 1
ATOM 3742 C C . LEU A 1 249 ? -41.263 -4.138 11.158 1.00 14.27 297 LEU A C 1
ATOM 3743 O O . LEU A 1 249 ? -41.331 -5.089 11.931 1.00 15.33 297 LEU A O 1
ATOM 3759 N N . GLU A 1 250 ? -41.778 -4.167 9.937 1.00 13.41 298 GLU A N 1
ATOM 3760 C CA . GLU A 1 250 ? -42.543 -5.324 9.460 1.00 14.77 298 GLU A CA 1
ATOM 3761 C C . GLU A 1 250 ? -41.621 -6.328 8.771 1.00 13.95 298 GLU A C 1
ATOM 3762 O O . GLU A 1 250 ? -41.343 -6.202 7.573 1.00 14.65 298 GLU A O 1
ATOM 3774 N N . TYR A 1 251 ? -41.135 -7.307 9.543 1.00 14.21 299 TYR A N 1
ATOM 3775 C CA . TYR A 1 251 ? -40.342 -8.415 9.005 1.00 14.06 299 TYR A CA 1
ATOM 3776 C C . TYR A 1 251 ? -40.447 -9.598 9.965 1.00 14.46 299 TYR A C 1
ATOM 3777 O O . TYR A 1 251 ? -40.880 -9.446 11.106 1.00 17.94 299 TYR A O 1
ATOM 3795 N N . ASP A 1 252 ? -40.072 -10.772 9.477 1.00 15.48 300 ASP A N 1
ATOM 3796 C CA A ASP A 1 252 ? -40.036 -11.983 10.286 0.77 16.43 300 ASP A CA 1
ATOM 3797 C C . ASP A 1 252 ? -38.806 -12.802 9.956 1.00 16.07 300 ASP A C 1
ATOM 3798 O O . ASP A 1 252 ? -38.201 -12.653 8.907 1.00 17.57 300 ASP A O 1
ATOM 3807 N N A PHE A 1 253 ? -38.460 -13.701 10.863 0.74 13.91 301 PHE A N 1
ATOM 3808 N N B PHE A 1 253 ? -38.299 -13.470 10.980 0.26 15.12 301 PHE A N 1
ATOM 3809 C CA A PHE A 1 253 ? -37.326 -14.597 10.670 0.74 12.96 301 PHE A CA 1
ATOM 3810 C CA B PHE A 1 253 ? -37.229 -14.434 10.783 0.26 14.76 301 PHE A CA 1
ATOM 3811 C C A PHE A 1 253 ? -37.769 -15.956 10.116 0.74 15.60 301 PHE A C 1
ATOM 3812 C C B PHE A 1 253 ? -37.786 -15.745 10.233 0.26 14.42 301 PHE A C 1
ATOM 3813 O O A PHE A 1 253 ? -38.778 -16.503 10.556 0.74 19.49 301 PHE A O 1
ATOM 3814 O O B PHE A 1 253 ? -38.915 -16.118 10.549 0.26 15.17 301 PHE A O 1
ATOM 3847 N N A PRO A 1 254 ? -36.995 -16.514 9.173 0.74 15.41 302 PRO A N 1
ATOM 3848 N N B PRO A 1 254 ? -37.002 -16.441 9.392 0.26 13.17 302 PRO A N 1
ATOM 3849 C CA A PRO A 1 254 ? -37.263 -17.889 8.740 0.74 17.30 302 PRO A CA 1
ATOM 3850 C CA B PRO A 1 254 ? -37.365 -17.818 9.038 0.26 12.10 302 PRO A CA 1
ATOM 3851 C C A PRO A 1 254 ? -36.896 -18.893 9.826 0.74 18.60 302 PRO A C 1
ATOM 3852 C C B PRO A 1 254 ? -37.383 -18.700 10.281 0.26 11.90 302 PRO A C 1
ATOM 3853 O O A PRO A 1 254 ? -36.170 -18.580 10.772 0.74 18.39 302 PRO A O 1
ATOM 3854 O O B PRO A 1 254 ? -36.923 -18.276 11.342 0.26 14.07 302 PRO A O 1
ATOM 3875 N N A GLU A 1 255 ? -37.349 -20.129 9.659 0.74 20.87 303 GLU A N 1
ATOM 3876 N N B GLU A 1 255 ? -37.880 -19.925 10.155 0.26 12.32 303 GLU A N 1
ATOM 3877 C CA A GLU A 1 255 ? -36.975 -21.195 10.582 0.74 26.62 303 GLU A CA 1
ATOM 3878 C CA B GLU A 1 255 ? -37.926 -20.821 11.302 0.26 12.93 303 GLU A CA 1
ATOM 3879 C C A GLU A 1 255 ? -35.485 -21.487 10.516 0.74 25.25 303 GLU A C 1
ATOM 3880 C C B GLU A 1 255 ? -36.525 -21.220 11.812 0.26 11.06 303 GLU A C 1
ATOM 3881 O O A GLU A 1 255 ? -34.853 -21.327 9.468 0.74 27.44 303 GLU A O 1
ATOM 3882 O O B GLU A 1 255 ? -36.305 -21.282 13.021 0.26 10.54 303 GLU A O 1
ATOM 3905 N N A LYS A 1 256 ? -34.936 -21.889 11.658 0.74 24.52 304 LYS A N 1
ATOM 3906 N N B LYS A 1 256 ? -35.579 -21.438 10.899 0.26 12.22 304 LYS A N 1
ATOM 3907 C CA A LYS A 1 256 ? -33.554 -22.361 11.788 0.74 25.00 304 LYS A CA 1
ATOM 3908 C CA B LYS A 1 256 ? -34.262 -22.009 11.248 0.26 14.62 304 LYS A CA 1
ATOM 3909 C C A LYS A 1 256 ? -32.541 -21.224 11.754 0.74 21.37 304 LYS A C 1
ATOM 3910 C C B LYS A 1 256 ? -33.070 -21.025 11.345 0.26 17.50 304 LYS A C 1
ATOM 3911 O O A LYS A 1 256 ? -31.336 -21.442 11.742 0.74 24.45 304 LYS A O 1
ATOM 3912 O O B LYS A 1 256 ? -31.925 -21.398 11.095 0.26 20.98 304 LYS A O 1
ATOM 3949 N N A PHE A 1 257 ? -33.037 -20.007 11.725 0.74 18.54 305 PHE A N 1
ATOM 3950 N N B PHE A 1 257 ? -33.329 -19.786 11.736 0.26 17.81 305 PHE A N 1
ATOM 3951 C CA A PHE A 1 257 ? -32.170 -18.845 11.806 0.74 14.76 305 PHE A CA 1
ATOM 3952 C CA B PHE A 1 257 ? -32.276 -18.780 11.898 0.26 16.90 305 PHE A CA 1
ATOM 3953 C C A PHE A 1 257 ? -31.374 -18.926 13.108 0.74 16.03 305 PHE A C 1
ATOM 3954 C C B PHE A 1 257 ? -31.377 -19.093 13.115 0.26 16.61 305 PHE A C 1
ATOM 3955 O O A PHE A 1 257 ? -31.948 -18.971 14.195 0.74 16.39 305 PHE A O 1
ATOM 3956 O O B PHE A 1 257 ? -31.893 -19.474 14.167 0.26 17.77 305 PHE A O 1
ATOM 3989 N N . PHE A 1 258 ? -30.050 -18.936 12.992 1.00 14.42 306 PHE A N 1
ATOM 3990 C CA . PHE A 1 258 ? -29.154 -19.171 14.149 1.00 13.82 306 PHE A CA 1
ATOM 3991 C C . PHE A 1 258 ? -29.556 -18.294 15.332 1.00 13.95 306 PHE A C 1
ATOM 3992 O O . PHE A 1 258 ? -29.599 -17.079 15.187 1.00 14.43 306 PHE A O 1
ATOM 4010 N N . PRO A 1 259 ? -29.886 -18.888 16.487 1.00 14.65 307 PRO A N 1
ATOM 4011 C CA . PRO A 1 259 ? -30.507 -18.101 17.563 1.00 15.62 307 PRO A CA 1
ATOM 4012 C C . PRO A 1 259 ? -29.692 -16.904 18.048 1.00 15.33 307 PRO A C 1
ATOM 4013 O O . PRO A 1 259 ? -30.283 -15.841 18.287 1.00 15.13 307 PRO A O 1
ATOM 4024 N N . LYS A 1 260 ? -28.372 -17.023 18.171 1.00 14.58 308 LYS A N 1
ATOM 4025 C CA . LYS A 1 260 ? -27.608 -15.858 18.627 1.00 14.04 308 LYS A CA 1
ATOM 4026 C C . LYS A 1 260 ? -27.527 -14.764 17.551 1.00 12.87 308 LYS A C 1
ATOM 4027 O O . LYS A 1 260 ? -27.471 -13.563 17.873 1.00 12.87 308 LYS A O 1
ATOM 4046 N N . ALA A 1 261 ? -27.560 -15.170 16.280 1.00 13.24 309 ALA A N 1
ATOM 4047 C CA . ALA A 1 261 ? -27.630 -14.207 15.175 1.00 12.11 309 ALA A CA 1
ATOM 4048 C C . ALA A 1 261 ? -28.970 -13.493 15.175 1.00 11.51 309 ALA A C 1
ATOM 4049 O O . ALA A 1 261 ? -29.022 -12.296 14.940 1.00 11.95 309 ALA A O 1
ATOM 4056 N N . ARG A 1 262 ? -30.045 -14.224 15.422 1.00 11.12 310 ARG A N 1
ATOM 4057 C CA . ARG A 1 262 ? -31.374 -13.613 15.532 1.00 11.71 310 ARG A CA 1
ATOM 4058 C C . ARG A 1 262 ? -31.381 -12.561 16.623 1.00 11.19 310 ARG A C 1
ATOM 4059 O O . ARG A 1 262 ? -31.880 -11.450 16.413 1.00 11.72 310 ARG A O 1
ATOM 4080 N N . ASP A 1 263 ? -30.813 -12.892 17.780 1.00 13.17 311 ASP A N 1
ATOM 4081 C CA . ASP A 1 263 ? -30.767 -11.939 18.890 1.00 13.80 311 ASP A CA 1
ATOM 4082 C C . ASP A 1 263 ? -30.009 -10.675 18.480 1.00 12.42 311 ASP A C 1
ATOM 4083 O O . ASP A 1 263 ? -30.461 -9.553 18.741 1.00 12.18 311 ASP A O 1
ATOM 4092 N N . LEU A 1 264 ? -28.874 -10.855 17.813 1.00 10.94 312 LEU A N 1
ATOM 4093 C CA . LEU A 1 264 ? -28.106 -9.714 17.335 1.00 10.54 312 LEU A CA 1
ATOM 4094 C C . LEU A 1 264 ? -28.907 -8.854 16.340 1.00 9.42 312 LEU A C 1
ATOM 4095 O O . LEU A 1 264 ? -28.923 -7.615 16.453 1.00 10.42 312 LEU A O 1
ATOM 4111 N N . VAL A 1 265 ? -29.540 -9.481 15.349 1.00 9.23 313 VAL A N 1
ATOM 4112 C CA . VAL A 1 265 ? -30.332 -8.739 14.380 1.00 8.44 313 VAL A CA 1
ATOM 4113 C C . VAL A 1 265 ? -31.426 -7.933 15.082 1.00 9.84 313 VAL A C 1
ATOM 4114 O O . VAL A 1 265 ? -31.644 -6.757 14.758 1.00 10.50 313 VAL A O 1
ATOM 4127 N N . GLU A 1 266 ? -32.073 -8.536 16.084 1.00 10.28 314 GLU A N 1
ATOM 4128 C CA . GLU A 1 266 ? -33.139 -7.855 16.824 1.00 10.79 314 GLU A CA 1
ATOM 4129 C C . GLU A 1 266 ? -32.608 -6.675 17.628 1.00 10.71 314 GLU A C 1
ATOM 4130 O O . GLU A 1 266 ? -33.376 -5.770 17.987 1.00 14.46 314 GLU A O 1
ATOM 4142 N N . LYS A 1 267 ? -31.303 -6.672 17.911 1.00 10.03 315 LYS A N 1
ATOM 4143 C CA A LYS A 1 267 ? -30.693 -5.556 18.633 0.79 10.36 315 LYS A CA 1
ATOM 4144 C CA B LYS A 1 267 ? -30.697 -5.554 18.632 0.21 9.97 315 LYS A CA 1
ATOM 4145 C C . LYS A 1 267 ? -30.151 -4.464 17.697 1.00 9.76 315 LYS A C 1
ATOM 4146 O O . LYS A 1 267 ? -29.727 -3.407 18.166 1.00 10.60 315 LYS A O 1
ATOM 4183 N N . LEU A 1 268 ? -30.191 -4.723 16.388 1.00 9.05 316 LEU A N 1
ATOM 4184 C CA . LEU A 1 268 ? -29.735 -3.777 15.367 1.00 9.07 316 LEU A CA 1
ATOM 4185 C C . LEU A 1 268 ? -30.915 -3.167 14.634 1.00 9.04 316 LEU A C 1
ATOM 4186 O O . LEU A 1 268 ? -30.931 -1.967 14.358 1.00 9.87 316 LEU A O 1
ATOM 4202 N N . LEU A 1 269 ? -31.902 -4.003 14.320 1.00 8.98 317 LEU A N 1
ATOM 4203 C CA . LEU A 1 269 ? -33.115 -3.529 13.633 1.00 8.26 317 LEU A CA 1
ATOM 4204 C C . LEU A 1 269 ? -34.090 -3.014 14.675 1.00 10.02 317 LEU A C 1
ATOM 4205 O O . LEU A 1 269 ? -35.086 -3.647 15.019 1.00 11.45 317 LEU A O 1
ATOM 4221 N N . VAL A 1 270 ? -33.761 -1.832 15.177 1.00 10.61 318 VAL A N 1
ATOM 4222 C CA . VAL A 1 270 ? -34.538 -1.149 16.192 1.00 9.91 318 VAL A CA 1
ATOM 4223 C C . VAL A 1 270 ? -34.888 0.223 15.619 1.00 10.27 318 VAL A C 1
ATOM 4224 O O . VAL A 1 270 ? -34.014 0.908 15.071 1.00 11.40 318 VAL A O 1
ATOM 4237 N N . LEU A 1 271 ? -36.160 0.615 15.701 1.00 12.22 319 LEU A N 1
ATOM 4238 C CA . LEU A 1 271 ? -36.593 1.861 15.059 1.00 12.11 319 LEU A CA 1
ATOM 4239 C C . LEU A 1 271 ? -35.877 3.075 15.646 1.00 12.67 319 LEU A C 1
ATOM 4240 O O . LEU A 1 271 ? -35.467 3.961 14.904 1.00 13.64 319 LEU A O 1
ATOM 4256 N N . ASP A 1 272 ? -35.728 3.109 16.968 1.00 13.18 320 ASP A N 1
ATOM 4257 C CA . ASP A 1 272 ? -35.025 4.206 17.642 1.00 14.11 320 ASP A CA 1
ATOM 4258 C C . ASP A 1 272 ? -33.518 4.052 17.423 1.00 13.57 320 ASP A C 1
ATOM 4259 O O . ASP A 1 272 ? -32.895 3.118 17.926 1.00 13.41 320 ASP A O 1
ATOM 4268 N N . ALA A 1 273 ? -32.939 4.970 16.665 1.00 12.85 321 ALA A N 1
ATOM 4269 C CA . ALA A 1 273 ? -31.537 4.866 16.288 1.00 11.85 321 ALA A CA 1
ATOM 4270 C C . ALA A 1 273 ? -30.587 4.957 17.473 1.00 13.74 321 ALA A C 1
ATOM 4271 O O . ALA A 1 273 ? -29.449 4.566 17.347 1.00 14.85 321 ALA A O 1
ATOM 4278 N N . THR A 1 274 ? -31.064 5.476 18.605 1.00 13.73 322 THR A N 1
ATOM 4279 C CA . THR A 1 274 ? -30.241 5.599 19.812 1.00 13.93 322 THR A CA 1
ATOM 4280 C C . THR A 1 274 ? -30.229 4.334 20.647 1.00 14.11 322 THR A C 1
ATOM 4281 O O . THR A 1 274 ? -29.564 4.298 21.682 1.00 13.84 322 THR A O 1
ATOM 4292 N N . LYS A 1 275 ? -30.932 3.298 20.192 1.00 14.63 323 LYS A N 1
ATOM 4293 C CA . LYS A 1 275 ? -31.060 2.054 20.949 1.00 15.19 323 LYS A CA 1
ATOM 4294 C C . LYS A 1 275 ? -30.472 0.854 20.213 1.00 15.06 323 LYS A C 1
ATOM 4295 O O . LYS A 1 275 ? -30.666 -0.283 20.628 1.00 18.39 323 LYS A O 1
ATOM 4314 N N . ARG A 1 276 ? -29.731 1.104 19.143 1.00 12.61 324 ARG A N 1
ATOM 4315 C CA . ARG A 1 276 ? -29.085 0.040 18.373 1.00 11.26 324 ARG A CA 1
ATOM 4316 C C . ARG A 1 276 ? -27.743 -0.328 18.993 1.00 11.08 324 ARG A C 1
ATOM 4317 O O . ARG A 1 276 ? -26.938 0.543 19.306 1.00 11.66 324 ARG A O 1
ATOM 4338 N N . LEU A 1 277 ? -27.504 -1.621 19.132 1.00 10.95 325 LEU A N 1
ATOM 4339 C CA . LEU A 1 277 ? -26.258 -2.095 19.723 1.00 10.97 325 LEU A CA 1
ATOM 4340 C C . LEU A 1 277 ? -25.105 -1.645 18.822 1.00 11.11 325 LEU A C 1
ATOM 4341 O O . LEU A 1 277 ? -25.143 -1.839 17.606 1.00 11.68 325 LEU A O 1
ATOM 4357 N N A GLY A 1 278 ? -24.119 -0.985 19.428 0.91 9.91 326 GLY A N 1
ATOM 4358 C CA A GLY A 1 278 ? -23.003 -0.384 18.714 0.91 10.93 326 GLY A CA 1
ATOM 4359 C C A GLY A 1 278 ? -23.061 1.127 18.543 0.91 10.74 326 GLY A C 1
ATOM 4360 O O A GLY A 1 278 ? -22.050 1.765 18.237 0.91 12.10 326 GLY A O 1
ATOM 4364 N N A CYS A 1 279 ? -24.227 1.727 18.737 0.91 9.94 327 CYS A N 1
ATOM 4365 C CA A CYS A 1 279 ? -24.320 3.173 18.556 0.91 9.50 327 CYS A CA 1
ATOM 4366 C C A CYS A 1 279 ? -23.742 3.943 19.726 0.91 8.63 327 CYS A C 1
ATOM 4367 O O A CYS A 1 279 ? -23.543 3.405 20.813 0.91 9.92 327 CYS A O 1
ATOM 4375 N N A GLU A 1 280 ? -23.502 5.228 19.522 0.91 11.06 328 GLU A N 1
ATOM 4376 C CA A GLU A 1 280 ? -22.835 6.031 20.545 0.91 13.19 328 GLU A CA 1
ATOM 4377 C C A GLU A 1 280 ? -23.648 6.079 21.835 0.91 11.97 328 GLU A C 1
ATOM 4378 O O A GLU A 1 280 ? -23.086 5.993 22.928 0.91 13.54 328 GLU A O 1
ATOM 4390 N N A GLU A 1 281 ? -24.972 6.174 21.718 0.91 12.71 329 GLU A N 1
ATOM 4391 C CA A GLU A 1 281 ? -25.826 6.247 22.901 0.91 13.75 329 GLU A CA 1
ATOM 4392 C C A GLU A 1 281 ? -25.940 4.933 23.664 0.91 15.36 329 GLU A C 1
ATOM 4393 O O A GLU A 1 281 ? -26.401 4.922 24.810 0.91 18.06 329 GLU A O 1
ATOM 4405 N N . MET A 1 282 ? -25.541 3.839 23.014 1.00 16.28 330 MET A N 1
ATOM 4406 C CA A MET A 1 282 ? -25.456 2.521 23.644 0.77 16.90 330 MET A CA 1
ATOM 4407 C CA B MET A 1 282 ? -25.454 2.581 23.754 0.23 16.68 330 MET A CA 1
ATOM 4408 C C . MET A 1 282 ? -24.009 2.193 24.012 1.00 15.81 330 MET A C 1
ATOM 4409 O O . MET A 1 282 ? -23.695 1.049 24.351 1.00 16.43 330 MET A O 1
ATOM 4436 N N A GLU A 1 283 ? -23.165 3.212 23.986 1.00 15.02 331 GLU A N 1
ATOM 4437 C CA A GLU A 1 283 ? -21.771 3.147 24.448 1.00 16.37 331 GLU A CA 1
ATOM 4438 C C A GLU A 1 283 ? -20.810 2.419 23.492 1.00 16.19 331 GLU A C 1
ATOM 4439 O O A GLU A 1 283 ? -19.774 1.916 23.903 1.00 17.73 331 GLU A O 1
ATOM 4451 N N A GLY A 1 284 ? -21.160 2.382 22.211 1.00 13.97 332 GLY A N 1
ATOM 4452 C CA A GLY A 1 284 ? -20.194 2.105 21.165 1.00 13.98 332 GLY A CA 1
ATOM 4453 C C A GLY A 1 284 ? -19.945 0.649 20.824 1.00 11.75 332 GLY A C 1
ATOM 4454 O O A GLY A 1 284 ? -20.758 -0.232 21.071 1.00 12.92 332 GLY A O 1
ATOM 4458 N N A TYR A 1 285 ? -18.781 0.398 20.255 1.00 10.60 333 TYR A N 1
ATOM 4459 C CA A TYR A 1 285 ? -18.485 -0.910 19.682 1.00 10.51 333 TYR A CA 1
ATOM 4460 C C A TYR A 1 285 ? -18.139 -1.984 20.703 1.00 11.11 333 TYR A C 1
ATOM 4461 O O A TYR A 1 285 ? -18.251 -3.168 20.391 1.00 11.18 333 TYR A O 1
ATOM 4479 N N A GLY A 1 286 ? -17.709 -1.603 21.907 0.99 12.20 334 GLY A N 1
ATOM 4480 C CA . GLY A 1 286 ? -17.398 -2.596 22.924 1.00 14.13 334 GLY A CA 1
ATOM 4481 C C . GLY A 1 286 ? -18.554 -3.548 23.167 1.00 12.16 334 GLY A C 1
ATOM 4482 O O . GLY A 1 286 ? -18.403 -4.784 23.070 1.00 12.47 334 GLY A O 1
ATOM 4486 N N . PRO A 1 287 ? -19.725 -2.996 23.494 1.00 11.24 335 PRO A N 1
ATOM 4487 C CA . PRO A 1 287 ? -20.871 -3.874 23.751 1.00 12.26 335 PRO A CA 1
ATOM 4488 C C . PRO A 1 287 ? -21.294 -4.689 22.537 1.00 11.21 335 PRO A C 1
ATOM 4489 O O . PRO A 1 287 ? -21.768 -5.804 22.720 1.00 12.32 335 PRO A O 1
ATOM 4500 N N . LEU A 1 288 ? -21.120 -4.157 21.328 1.00 10.01 336 LEU A N 1
ATOM 4501 C CA . LEU A 1 288 ? -21.469 -4.887 20.107 1.00 9.13 336 LEU A CA 1
ATOM 4502 C C . LEU A 1 288 ? -20.523 -6.074 19.918 1.00 10.29 336 LEU A C 1
ATOM 4503 O O . LEU A 1 288 ? -20.972 -7.198 19.693 1.00 10.02 336 LEU A O 1
ATOM 4519 N N . LYS A 1 289 ? -19.219 -5.827 20.044 1.00 9.75 337 LYS A N 1
ATOM 4520 C CA . LYS A 1 289 ? -18.217 -6.877 19.872 1.00 10.53 337 LYS A CA 1
ATOM 4521 C C . LYS A 1 289 ? -18.321 -7.944 20.961 1.00 11.56 337 LYS A C 1
ATOM 4522 O O . LYS A 1 289 ? -17.919 -9.086 20.737 1.00 12.05 337 LYS A O 1
ATOM 4541 N N . ALA A 1 290 ? -18.898 -7.582 22.098 1.00 11.59 338 ALA A N 1
ATOM 4542 C CA . ALA A 1 290 ? -19.139 -8.511 23.199 1.00 11.33 338 ALA A CA 1
ATOM 4543 C C . ALA A 1 290 ? -20.428 -9.331 23.072 1.00 11.94 338 ALA A C 1
ATOM 4544 O O . ALA A 1 290 ? -20.716 -10.172 23.930 1.00 14.64 338 ALA A O 1
ATOM 4551 N N . HIS A 1 291 ? -21.205 -9.113 22.015 1.00 11.13 339 HIS A N 1
ATOM 4552 C CA . HIS A 1 291 ? -22.409 -9.893 21.845 1.00 10.91 339 HIS A CA 1
ATOM 4553 C C . HIS A 1 291 ? -22.079 -11.390 21.775 1.00 11.34 339 HIS A C 1
ATOM 4554 O O . HIS A 1 291 ? -21.081 -11.773 21.163 1.00 12.05 339 HIS A O 1
ATOM 4568 N N . PRO A 1 292 ? -22.933 -12.244 22.371 1.00 13.65 340 PRO A N 1
ATOM 4569 C CA . PRO A 1 292 ? -22.665 -13.695 22.341 1.00 14.22 340 PRO A CA 1
ATOM 4570 C C . PRO A 1 292 ? -22.445 -14.334 20.957 1.00 12.85 340 PRO A C 1
ATOM 4571 O O . PRO A 1 292 ? -21.775 -15.350 20.846 1.00 14.91 340 PRO A O 1
ATOM 4582 N N . PHE A 1 293 ? -22.986 -13.738 19.909 1.00 12.06 341 PHE A N 1
ATOM 4583 C CA . PHE A 1 293 ? -22.802 -14.279 18.583 1.00 12.03 341 PHE A CA 1
ATOM 4584 C C . PHE A 1 293 ? -21.311 -14.269 18.206 1.00 11.97 341 PHE A C 1
ATOM 4585 O O . PHE A 1 293 ? -20.851 -15.090 17.411 1.00 13.60 341 PHE A O 1
ATOM 4602 N N . PHE A 1 294 ? -20.567 -13.327 18.787 1.00 10.50 342 PHE A N 1
ATOM 4603 C CA . PHE A 1 294 ? -19.134 -13.169 18.502 1.00 11.22 342 PHE A CA 1
ATOM 4604 C C . PHE A 1 294 ? -18.201 -13.781 19.542 1.00 13.62 342 PHE A C 1
ATOM 4605 O O . PHE A 1 294 ? -17.001 -13.482 19.540 1.00 14.95 342 PHE A O 1
ATOM 4622 N N . GLU A 1 295 ? -18.713 -14.652 20.401 1.00 15.82 343 GLU A N 1
ATOM 4623 C CA . GLU A 1 295 ? -17.893 -15.165 21.505 1.00 20.06 343 GLU A CA 1
ATOM 4624 C C . GLU A 1 295 ? -16.539 -15.720 21.052 1.00 21.92 343 GLU A C 1
ATOM 4625 O O . GLU A 1 295 ? -15.514 -15.483 21.694 1.00 23.70 343 GLU A O 1
ATOM 4637 N N . SER A 1 296 ? -16.509 -16.449 19.944 1.00 21.09 344 SER A N 1
ATOM 4638 C CA . SER A 1 296 ? -15.245 -17.066 19.543 1.00 23.83 344 SER A CA 1
ATOM 4639 C C . SER A 1 296 ? -14.354 -16.191 18.659 1.00 22.40 344 SER A C 1
ATOM 4640 O O . SER A 1 296 ? -13.315 -16.653 18.187 1.00 25.61 344 SER A O 1
ATOM 4648 N N . VAL A 1 297 ? -14.760 -14.952 18.409 1.00 18.07 345 VAL A N 1
ATOM 4649 C CA . VAL A 1 297 ? -14.015 -14.085 17.517 1.00 16.31 345 VAL A CA 1
ATOM 4650 C C . VAL A 1 297 ? -12.808 -13.470 18.212 1.00 16.66 345 VAL A C 1
ATOM 4651 O O . VAL A 1 297 ? -12.902 -12.961 19.332 1.00 17.90 345 VAL A O 1
ATOM 4664 N N . THR A 1 298 ? -11.677 -13.524 17.519 1.00 17.78 346 THR A N 1
ATOM 4665 C CA . THR A 1 298 ? -10.482 -12.779 17.902 1.00 19.71 346 THR A CA 1
ATOM 4666 C C . THR A 1 298 ? -10.461 -11.530 17.044 1.00 17.54 346 THR A C 1
ATOM 4667 O O . THR A 1 298 ? -10.214 -11.597 15.838 1.00 18.47 346 THR A O 1
ATOM 4678 N N . TRP A 1 299 ? -10.755 -10.387 17.654 1.00 17.84 347 TRP A N 1
ATOM 4679 C CA . TRP A 1 299 ? -10.951 -9.147 16.910 1.00 18.24 347 TRP A CA 1
ATOM 4680 C C . TRP A 1 299 ? -9.640 -8.551 16.407 1.00 18.73 347 TRP A C 1
ATOM 4681 O O . TRP A 1 299 ? -9.605 -7.885 15.375 1.00 22.73 347 TRP A O 1
ATOM 4702 N N A GLU A 1 300 ? -8.561 -8.798 17.136 0.82 20.01 348 GLU A N 1
ATOM 4703 C CA A GLU A 1 300 ? -7.252 -8.335 16.713 0.82 25.84 348 GLU A CA 1
ATOM 4704 C C A GLU A 1 300 ? -6.789 -9.136 15.482 0.82 31.07 348 GLU A C 1
ATOM 4705 O O A GLU A 1 300 ? -6.945 -10.358 15.404 0.82 35.52 348 GLU A O 1
ATOM 4717 N N . ASN A 1 301 ? -6.227 -8.450 14.510 1.00 34.63 349 ASN A N 1
ATOM 4718 C CA . ASN A 1 301 ? -5.711 -9.131 13.325 1.00 34.66 349 ASN A CA 1
ATOM 4719 C C . ASN A 1 301 ? -6.723 -10.020 12.560 1.00 24.05 349 ASN A C 1
ATOM 4720 O O . ASN A 1 301 ? -6.314 -11.000 11.945 1.00 20.07 349 ASN A O 1
ATOM 4731 N N A LEU A 1 302 ? -8.015 -9.685 12.554 0.80 17.55 350 LEU A N 1
ATOM 4732 C CA A LEU A 1 302 ? -8.963 -10.424 11.708 0.80 15.43 350 LEU A CA 1
ATOM 4733 C C . LEU A 1 302 ? -8.473 -10.469 10.268 1.00 15.57 350 LEU A C 1
ATOM 4734 O O . LEU A 1 302 ? -8.671 -11.465 9.567 1.00 16.20 350 LEU A O 1
ATOM 4749 N N . HIS A 1 303 ? -7.855 -9.386 9.806 1.00 14.79 351 HIS A N 1
ATOM 4750 C CA . HIS A 1 303 ? -7.435 -9.324 8.400 1.00 15.89 351 HIS A CA 1
ATOM 4751 C C . HIS A 1 303 ? -6.267 -10.245 8.068 1.00 15.88 351 HIS A C 1
ATOM 4752 O O . HIS A 1 303 ? -5.917 -10.425 6.891 1.00 18.45 351 HIS A O 1
ATOM 4766 N N . GLN A 1 304 ? -5.678 -10.839 9.102 1.00 17.91 352 GLN A N 1
ATOM 4767 C CA . GLN A 1 304 ? -4.580 -11.788 8.921 1.00 21.04 352 GLN A CA 1
ATOM 4768 C C . GLN A 1 304 ? -5.030 -13.232 9.149 1.00 18.50 352 GLN A C 1
ATOM 4769 O O . GLN A 1 304 ? -4.253 -14.159 8.970 1.00 21.99 352 GLN A O 1
ATOM 4783 N N . GLN A 1 305 ? -6.288 -13.422 9.543 1.00 16.89 353 GLN A N 1
ATOM 4784 C CA . GLN A 1 305 ? -6.829 -14.755 9.748 1.00 16.89 353 GLN A CA 1
ATOM 4785 C C . GLN A 1 305 ? -7.311 -15.315 8.411 1.00 15.87 353 GLN A C 1
ATOM 4786 O O . GLN A 1 305 ? -7.727 -14.562 7.530 1.00 18.47 353 GLN A O 1
ATOM 4800 N N . THR A 1 306 ? -7.262 -16.634 8.251 1.00 18.48 354 THR A N 1
ATOM 4801 C CA . THR A 1 306 ? -7.718 -17.238 7.011 1.00 19.23 354 THR A CA 1
ATOM 4802 C C . THR A 1 306 ? -9.243 -17.332 7.055 1.00 16.49 354 THR A C 1
ATOM 4803 O O . THR A 1 306 ? -9.790 -17.939 7.969 1.00 17.80 354 THR A O 1
ATOM 4814 N N . PRO A 1 307 ? -9.936 -16.721 6.084 1.00 13.57 355 PRO A N 1
ATOM 4815 C CA . PRO A 1 307 ? -11.395 -16.816 6.148 1.00 14.17 355 PRO A CA 1
ATOM 4816 C C . PRO A 1 307 ? -11.884 -18.247 5.970 1.00 15.32 355 PRO A C 1
ATOM 4817 O O . PRO A 1 307 ? -11.224 -19.035 5.274 1.00 16.17 355 PRO A O 1
ATOM 4828 N N . PRO A 1 308 ? -13.029 -18.589 6.588 1.00 14.79 356 PRO A N 1
ATOM 4829 C CA . PRO A 1 308 ? -13.626 -19.910 6.349 1.00 14.99 356 PRO A CA 1
ATOM 4830 C C . PRO A 1 308 ? -14.092 -20.040 4.904 1.00 16.93 356 PRO A C 1
ATOM 4831 O O . PRO A 1 308 ? -14.505 -19.056 4.295 1.00 15.81 356 PRO A O 1
ATOM 4842 N N . LYS A 1 309 ? -13.991 -21.242 4.350 1.00 19.87 357 LYS A N 1
ATOM 4843 C CA . LYS A 1 309 ? -14.436 -21.479 2.985 1.00 22.23 357 LYS A CA 1
ATOM 4844 C C . LYS A 1 309 ? -15.958 -21.346 2.888 1.00 22.59 357 LYS A C 1
ATOM 4845 O O . LYS A 1 309 ? -16.693 -21.840 3.740 1.00 23.54 357 LYS A O 1
ATOM 4864 N N . LEU A 1 310 ? -16.411 -20.644 1.860 1.00 23.29 358 LEU A N 1
ATOM 4865 C CA . LEU A 1 310 ? -17.836 -20.451 1.624 1.00 27.71 358 LEU A CA 1
ATOM 4866 C C . LEU A 1 310 ? -18.406 -21.658 0.917 1.00 36.21 358 LEU A C 1
ATOM 4867 O O . LEU A 1 310 ? -18.042 -21.948 -0.219 1.00 39.91 358 LEU A O 1
ATOM 4883 N N . THR A 1 311 ? -19.309 -22.356 1.590 1.00 39.62 359 THR A N 1
ATOM 4884 C CA . THR A 1 311 ? -19.817 -23.613 1.068 1.00 51.71 359 THR A CA 1
ATOM 4885 C C . THR A 1 311 ? -21.269 -23.837 1.514 1.00 59.04 359 THR A C 1
ATOM 4886 O O . THR A 1 311 ? -22.010 -24.619 0.907 1.00 61.63 359 THR A O 1
ATOM 4898 N N . MET B 2 5 ? -13.096 23.186 -13.917 1.00 54.45 13 MET B N 1
ATOM 4899 C CA . MET B 2 5 ? -12.993 22.871 -12.501 1.00 58.18 13 MET B CA 1
ATOM 4900 C C . MET B 2 5 ? -12.134 21.618 -12.309 1.00 55.19 13 MET B C 1
ATOM 4901 O O . MET B 2 5 ? -11.209 21.376 -13.087 1.00 57.50 13 MET B O 1
ATOM 4914 N N . PHE B 2 6 ? -12.439 20.832 -11.275 0.80 48.43 14 PHE B N 1
ATOM 4915 C CA . PHE B 2 6 ? -11.651 19.645 -10.929 0.80 41.60 14 PHE B CA 1
ATOM 4916 C C . PHE B 2 6 ? -10.216 20.025 -10.550 0.80 40.05 14 PHE B C 1
ATOM 4917 O O . PHE B 2 6 ? -9.299 19.211 -10.640 0.80 40.20 14 PHE B O 1
ATOM 4934 N N . ARG B 2 7 ? -10.039 21.264 -10.103 0.53 39.04 15 ARG B N 1
ATOM 4935 C CA . ARG B 2 7 ? -8.719 21.783 -9.778 0.53 37.94 15 ARG B CA 1
ATOM 4936 C C . ARG B 2 7 ? -8.136 21.089 -8.552 0.53 37.11 15 ARG B C 1
ATOM 4937 O O . ARG B 2 7 ? -6.921 20.969 -8.417 0.53 39.25 15 ARG B O 1
ATOM 4941 N N . ASP B 2 8 ? -9.012 20.629 -7.665 0.64 35.03 16 ASP B N 1
ATOM 4942 C CA . ASP B 2 8 ? -8.593 20.007 -6.415 0.64 35.03 16 ASP B CA 1
ATOM 4943 C C . ASP B 2 8 ? -8.818 18.505 -6.470 0.64 33.86 16 ASP B C 1
ATOM 4944 O O . ASP B 2 8 ? -8.981 17.855 -5.436 0.64 35.21 16 ASP B O 1
ATOM 4948 N N . PHE B 2 9 ? -8.822 17.948 -7.676 0.67 33.24 17 PHE B N 1
ATOM 4949 C CA . PHE B 2 9 ? -9.168 16.543 -7.837 0.67 30.51 17 PHE B CA 1
ATOM 4950 C C . PHE B 2 9 ? -7.958 15.618 -7.728 0.67 28.83 17 PHE B C 1
ATOM 4951 O O . PHE B 2 9 ? -8.032 14.559 -7.101 0.67 26.46 17 PHE B O 1
ATOM 4968 N N . ASP B 2 10 ? -6.845 16.019 -8.331 0.68 28.71 18 ASP B N 1
ATOM 4969 C CA . ASP B 2 10 ? -5.664 15.161 -8.378 0.68 27.39 18 ASP B CA 1
ATOM 4970 C C . ASP B 2 10 ? -5.132 14.850 -6.979 0.68 24.09 18 ASP B C 1
ATOM 4971 O O . ASP B 2 10 ? -5.135 15.704 -6.089 0.68 24.51 18 ASP B O 1
ATOM 4980 N N . TYR B 2 11 ? -4.676 13.614 -6.804 0.70 21.19 19 TYR B N 1
ATOM 4981 C CA . TYR B 2 11 ? -4.398 13.060 -5.489 0.70 20.45 19 TYR B CA 1
ATOM 4982 C C . TYR B 2 11 ? -3.357 11.960 -5.607 0.70 19.42 19 TYR B C 1
ATOM 4983 O O . TYR B 2 11 ? -3.372 11.181 -6.550 0.70 17.61 19 TYR B O 1
ATOM 5001 N N . ILE B 2 12 ? -2.441 11.915 -4.650 0.77 21.63 20 ILE B N 1
ATOM 5002 C CA . ILE B 2 12 ? -1.541 10.785 -4.522 0.77 23.92 20 ILE B CA 1
ATOM 5003 C C . ILE B 2 12 ? -1.534 10.428 -3.054 0.77 28.00 20 ILE B C 1
ATOM 5004 O O . ILE B 2 12 ? -1.246 11.279 -2.203 0.77 29.82 20 ILE B O 1
ATOM 5020 N N . ALA B 2 13 ? -1.898 9.189 -2.754 1.00 32.42 21 ALA B N 1
ATOM 5021 C CA . ALA B 2 13 ? -1.588 8.625 -1.462 1.00 36.96 21 ALA B CA 1
ATOM 5022 C C . ALA B 2 13 ? -0.073 8.768 -1.356 1.00 41.89 21 ALA B C 1
ATOM 5023 O O . ALA B 2 13 ? 0.666 7.794 -1.387 1.00 47.24 21 ALA B O 1
#